Protein AF-A0A3D2U5P8-F1 (afdb_monomer_lite)

Sequence (374 aa):
MNTVATRETVRGEVSGRATLHQDGGRAMFFQDPGASGTARRWWMRLVRGDVDRTYRITQTIGSRFFQYYVGRLVAGPEPAEHQYYTTDHVLPFGYWLEQQQWVPVVHVHREVPELDREDPFAGAGELKRFAPYAQGCNGCHTTFSLGDMFTREPLRLARHAPWPMHWNLADYIEENRNEFLSQIPAFSQETALGNVSEEHLQDLGRILTSMDAREHGVTLGISCEACHLGSRRHAENPTRLPGFSPRSPHLRAETGGREISSGRNHTNLNWACGRCHAGARSEFAAGMGTWNSIEYTDATRGACYSQLKCVDCHDPHKTIGPRWTRTRAQDESVCLKCHREFGSPDVRKLHTHHQAGSPGDGCLECHMPRINEG

Foldseek 3Di:
DKDWDDPVADQADAPQPAWDADPQKIKTKHKDQPPVSPGIWIWIWIDDDPWTWIWTFTIWDDDLFKIWTWTATPDTPEDCPDCRHVAIWTDQWIAGNVVSHIDGDDPLDADDPPVPDDDSRDHHPSDDDTGGCLQPPCLQQFAFAVLLCCLQPVVLLPVLPPFDKAFQNPVSCVVPPVVLLCVQVCSVDPDDPVPQDPVNVVSSNVSSSRDDCVPRTPGRGDDCNLQFPPVVVCVVPVVDGTFQDDDDPRMDTDPVPDDDGRDPALSRQLSSLSSFLCDDAPADPVRHHQAGSHCSVVVVVDPVSVHDGPVLQDDPVDDPHPDDPDDLVRNQVSVCVPVVQCVDQVSLCVVQVDDRPDLSSGPCVPPPNCRHYD

Radius of gyration: 23.94 Å; chains: 1; bounding box: 61×54×71 Å

Structure (mmCIF, N/CA/C/O backbone):
data_AF-A0A3D2U5P8-F1
#
_entry.id   AF-A0A3D2U5P8-F1
#
loop_
_atom_site.group_PDB
_atom_site.id
_atom_site.type_symbol
_atom_site.label_atom_id
_atom_site.label_alt_id
_atom_site.label_comp_id
_atom_site.label_asym_id
_atom_site.label_entity_id
_atom_site.label_seq_id
_atom_site.pdbx_PDB_ins_code
_atom_site.Cartn_x
_atom_site.Cartn_y
_atom_site.Cartn_z
_atom_site.occupancy
_atom_site.B_iso_or_equiv
_atom_site.auth_seq_id
_atom_site.auth_comp_id
_atom_site.auth_asym_id
_atom_site.auth_atom_id
_atom_site.pdbx_PDB_model_num
ATOM 1 N N . MET A 1 1 ? 8.580 2.667 4.821 1.00 71.38 1 MET A N 1
ATOM 2 C CA . MET A 1 1 ? 8.586 1.320 4.207 1.00 71.38 1 MET A CA 1
ATOM 3 C C . MET A 1 1 ? 8.368 1.407 2.714 1.00 71.38 1 MET A C 1
ATOM 5 O O . MET A 1 1 ? 9.125 0.761 2.015 1.00 71.38 1 MET A O 1
ATOM 9 N N . ASN A 1 2 ? 7.425 2.230 2.238 1.00 87.69 2 ASN A N 1
ATOM 10 C CA . ASN A 1 2 ? 7.373 2.623 0.835 1.00 87.69 2 ASN A CA 1
ATOM 11 C C . ASN A 1 2 ? 7.996 4.003 0.604 1.00 87.69 2 ASN A C 1
ATOM 13 O O . ASN A 1 2 ? 7.527 4.969 1.198 1.00 87.69 2 ASN A O 1
ATOM 17 N N . THR A 1 3 ? 9.062 4.085 -0.186 1.00 91.88 3 THR A N 1
ATOM 18 C CA . THR A 1 3 ? 9.755 5.344 -0.510 1.00 91.88 3 THR A CA 1
ATOM 19 C C . THR A 1 3 ? 10.809 5.116 -1.597 1.00 91.88 3 THR A C 1
ATOM 21 O O . THR A 1 3 ? 11.140 3.968 -1.908 1.00 91.88 3 THR A O 1
ATOM 24 N N . VAL A 1 4 ? 11.361 6.196 -2.152 1.00 94.12 4 VAL A N 1
ATOM 25 C CA . VAL A 1 4 ? 12.514 6.150 -3.062 1.00 94.12 4 VAL A CA 1
ATOM 26 C C . VAL A 1 4 ? 13.698 5.468 -2.374 1.00 94.12 4 VAL A C 1
ATOM 28 O O . VAL A 1 4 ? 13.939 5.655 -1.177 1.00 94.12 4 VAL A O 1
ATOM 31 N N . ALA A 1 5 ? 14.435 4.657 -3.130 1.00 93.50 5 ALA A N 1
ATOM 32 C CA . ALA A 1 5 ? 15.661 4.036 -2.658 1.00 93.50 5 ALA A CA 1
ATOM 33 C C . ALA A 1 5 ? 16.734 5.109 -2.400 1.00 93.50 5 ALA A C 1
ATOM 35 O O . ALA A 1 5 ? 17.099 5.877 -3.287 1.00 93.50 5 ALA A O 1
ATOM 36 N N . THR A 1 6 ? 17.218 5.161 -1.164 1.00 91.88 6 THR A N 1
ATOM 37 C CA . THR A 1 6 ? 18.330 5.989 -0.694 1.00 91.88 6 THR A CA 1
ATOM 38 C C . THR A 1 6 ? 19.182 5.169 0.271 1.00 91.88 6 THR A C 1
ATOM 40 O O . THR A 1 6 ? 18.816 4.056 0.665 1.00 91.88 6 THR A O 1
ATOM 43 N N . ARG A 1 7 ? 20.321 5.720 0.702 1.00 89.75 7 ARG A N 1
ATOM 44 C CA . ARG A 1 7 ? 21.165 5.083 1.723 1.00 89.75 7 ARG A CA 1
ATOM 45 C C . ARG A 1 7 ? 20.408 4.896 3.044 1.00 89.75 7 ARG A C 1
ATOM 47 O O . ARG A 1 7 ? 20.653 3.940 3.769 1.00 89.75 7 ARG A O 1
ATOM 54 N N . GLU A 1 8 ? 19.488 5.801 3.347 1.00 90.50 8 GLU A N 1
ATOM 55 C CA . GLU A 1 8 ? 18.696 5.828 4.573 1.00 90.50 8 GLU A CA 1
ATOM 56 C C . GLU A 1 8 ? 17.441 4.965 4.480 1.00 90.50 8 GLU A C 1
ATOM 58 O O . GLU A 1 8 ? 16.841 4.689 5.518 1.00 90.50 8 GLU A O 1
ATOM 63 N N . THR A 1 9 ? 17.011 4.557 3.285 1.00 92.94 9 THR A N 1
ATOM 64 C CA . THR A 1 9 ? 15.755 3.815 3.101 1.00 92.94 9 THR A CA 1
ATOM 65 C C . THR A 1 9 ? 15.983 2.359 2.720 1.00 92.94 9 THR A C 1
ATOM 67 O O . THR A 1 9 ? 15.201 1.511 3.149 1.00 92.94 9 THR A O 1
ATOM 70 N N . VAL A 1 10 ? 17.069 2.034 2.012 1.00 94.38 10 VAL A N 1
ATOM 71 C CA . VAL A 1 10 ? 17.483 0.650 1.747 1.00 94.38 10 VAL A CA 1
ATOM 72 C C . VAL A 1 10 ? 18.103 0.061 3.016 1.00 94.38 10 VAL A C 1
ATOM 74 O O . VAL A 1 10 ? 19.138 0.515 3.495 1.00 94.38 10 VAL A O 1
ATOM 77 N N . ARG A 1 11 ? 17.430 -0.938 3.589 1.00 93.94 11 ARG A N 1
ATOM 78 C CA . ARG A 1 11 ? 17.809 -1.632 4.830 1.00 93.94 11 ARG A CA 1
ATOM 79 C C . ARG A 1 11 ? 18.542 -2.950 4.589 1.00 93.94 11 ARG A C 1
ATOM 81 O O . ARG A 1 11 ? 19.182 -3.437 5.514 1.00 93.94 11 ARG A O 1
ATOM 88 N N . GLY A 1 12 ? 18.425 -3.518 3.391 1.00 92.00 12 GLY A N 1
ATOM 89 C CA . GLY A 1 12 ? 19.106 -4.752 3.018 1.00 92.00 12 GLY A CA 1
ATOM 90 C C . GLY A 1 12 ? 20.616 -4.575 2.906 1.00 92.00 12 GLY A C 1
ATOM 91 O O . GLY A 1 12 ? 21.111 -3.487 2.604 1.00 92.00 12 GLY A O 1
ATOM 92 N N . GLU A 1 13 ? 21.350 -5.659 3.145 1.00 91.94 13 GLU A N 1
ATOM 93 C CA . GLU A 1 13 ? 22.804 -5.709 2.974 1.00 91.94 13 GLU A CA 1
ATOM 94 C C . GLU A 1 13 ? 23.148 -5.621 1.476 1.00 91.94 13 GLU A C 1
ATOM 96 O O . GLU A 1 13 ? 22.834 -6.532 0.714 1.00 91.94 13 GLU A O 1
ATOM 101 N N . VAL A 1 14 ? 23.773 -4.517 1.055 1.00 91.00 14 VAL A N 1
ATOM 102 C CA . VAL A 1 14 ? 24.081 -4.202 -0.355 1.00 91.00 14 VAL A CA 1
ATOM 103 C C . VAL A 1 14 ? 25.577 -3.958 -0.592 1.00 91.00 14 VAL A C 1
ATOM 105 O O . VAL A 1 14 ? 25.965 -3.140 -1.428 1.00 91.00 14 VAL A O 1
ATOM 108 N N . SER A 1 15 ? 26.456 -4.614 0.167 1.00 85.44 15 SER A N 1
ATOM 109 C CA . SER A 1 15 ? 27.912 -4.518 -0.024 1.00 85.44 15 SER A CA 1
ATOM 110 C C . SER A 1 15 ? 28.427 -5.306 -1.231 1.00 85.44 15 SER A C 1
ATOM 112 O O . SER A 1 15 ? 29.603 -5.188 -1.571 1.00 85.44 15 SER A O 1
ATOM 114 N N . GLY A 1 16 ? 27.584 -6.135 -1.856 1.00 81.81 16 GLY A N 1
ATOM 115 C CA . GLY A 1 16 ? 27.989 -7.124 -2.856 1.00 81.81 16 GLY A CA 1
ATOM 116 C C . GLY A 1 16 ? 28.570 -8.409 -2.260 1.00 81.81 16 GLY A C 1
ATOM 117 O O . GLY A 1 16 ? 28.866 -9.333 -3.013 1.00 81.81 16 GLY A O 1
ATOM 118 N N . ARG A 1 17 ? 28.729 -8.490 -0.929 1.00 81.12 17 ARG A N 1
ATOM 119 C CA . ARG A 1 17 ? 29.167 -9.711 -0.232 1.00 81.12 17 ARG A CA 1
ATOM 120 C C . ARG A 1 17 ? 27.995 -10.613 0.132 1.00 81.12 17 ARG A C 1
ATOM 122 O O . ARG A 1 17 ? 28.148 -11.831 0.083 1.00 81.12 17 ARG A O 1
ATOM 129 N N . ALA A 1 18 ? 26.843 -10.038 0.487 1.00 81.25 18 ALA A N 1
ATOM 130 C CA . ALA A 1 18 ? 25.640 -10.821 0.707 1.00 81.25 18 ALA A CA 1
ATOM 131 C C . ALA A 1 18 ? 25.187 -11.479 -0.601 1.00 81.25 18 ALA A C 1
ATOM 133 O O . ALA A 1 18 ? 24.999 -10.822 -1.631 1.00 81.25 18 ALA A O 1
ATOM 134 N N . THR A 1 19 ? 25.010 -12.794 -0.535 1.00 86.88 19 THR A N 1
ATOM 135 C CA . THR A 1 19 ? 24.482 -13.606 -1.627 1.00 86.88 19 THR A CA 1
ATOM 136 C C . THR A 1 19 ? 23.389 -14.514 -1.095 1.00 86.88 19 THR A C 1
ATOM 138 O O . THR A 1 19 ? 23.452 -14.974 0.044 1.00 86.88 19 THR A O 1
ATOM 141 N N . LEU A 1 20 ? 22.377 -14.747 -1.922 1.00 91.50 20 LEU A N 1
ATOM 142 C CA . LEU A 1 20 ? 21.350 -15.751 -1.687 1.00 91.50 20 LEU A CA 1
ATOM 143 C C . LEU A 1 20 ? 21.513 -16.841 -2.741 1.00 91.50 20 LEU A C 1
ATOM 145 O O . LEU A 1 20 ? 21.641 -16.547 -3.930 1.00 91.50 20 LEU A O 1
ATOM 149 N N . HIS A 1 21 ? 21.523 -18.091 -2.290 1.00 91.38 21 HIS A N 1
ATOM 150 C CA . HIS A 1 21 ? 21.560 -19.267 -3.147 1.00 91.38 21 HIS A CA 1
ATOM 151 C C . HIS A 1 21 ? 20.207 -19.962 -3.081 1.00 91.38 21 HIS A C 1
ATOM 153 O O . HIS A 1 21 ? 19.761 -20.331 -1.997 1.00 91.38 21 HIS A O 1
ATOM 159 N N . GLN A 1 22 ? 19.564 -20.129 -4.230 1.00 86.69 22 GLN A N 1
ATOM 160 C CA . GLN A 1 22 ? 18.254 -20.761 -4.334 1.00 86.69 22 GLN A CA 1
ATOM 161 C C . GLN A 1 22 ? 18.105 -21.406 -5.707 1.00 86.69 22 GLN A C 1
ATOM 163 O O . GLN A 1 22 ? 18.508 -20.809 -6.700 1.00 86.69 22 GLN A O 1
ATOM 168 N N . ASP A 1 23 ? 17.529 -22.610 -5.757 1.00 85.44 23 ASP A N 1
ATOM 169 C CA . ASP A 1 23 ? 17.205 -23.327 -7.000 1.00 85.44 23 ASP A CA 1
ATOM 170 C C . ASP A 1 23 ? 18.400 -23.420 -7.969 1.00 85.44 23 ASP A C 1
ATOM 172 O O . ASP A 1 23 ? 18.279 -23.285 -9.186 1.00 85.44 23 ASP A O 1
ATOM 176 N N . GLY A 1 24 ? 19.607 -23.582 -7.411 1.00 91.00 24 GLY A N 1
ATOM 177 C CA . GLY A 1 24 ? 20.872 -23.602 -8.157 1.00 91.00 24 GLY A CA 1
ATOM 178 C C . GLY A 1 24 ? 21.340 -22.242 -8.699 1.00 91.00 24 GLY A C 1
ATOM 179 O O . GLY A 1 24 ? 22.425 -22.160 -9.270 1.00 91.00 24 GLY A O 1
ATOM 180 N N . GLY A 1 25 ? 20.560 -21.176 -8.521 1.00 94.81 25 GLY A N 1
ATOM 181 C CA . GLY A 1 25 ? 20.901 -19.804 -8.878 1.00 94.81 25 GLY A CA 1
ATOM 182 C C . GLY A 1 25 ? 21.547 -19.022 -7.736 1.00 94.81 25 GLY A C 1
ATOM 183 O O . GLY A 1 25 ? 21.467 -19.387 -6.559 1.00 94.81 25 GLY A O 1
ATOM 184 N N . ARG A 1 26 ? 22.204 -17.917 -8.096 1.00 96.31 26 ARG A N 1
ATOM 185 C CA . ARG A 1 26 ? 22.817 -16.965 -7.164 1.00 96.31 26 ARG A CA 1
ATOM 186 C C . ARG A 1 26 ? 22.225 -15.576 -7.360 1.00 96.31 26 ARG A C 1
ATOM 188 O O . ARG A 1 26 ? 22.337 -15.005 -8.443 1.00 96.31 26 ARG A O 1
ATOM 195 N N . ALA A 1 27 ? 21.669 -15.007 -6.296 1.00 97.00 27 ALA A N 1
ATOM 196 C CA . ALA A 1 27 ? 21.276 -13.606 -6.227 1.00 97.00 27 ALA A CA 1
ATOM 197 C C . ALA A 1 27 ? 22.323 -12.787 -5.455 1.00 97.00 27 ALA A C 1
ATOM 199 O O . ALA A 1 27 ? 22.840 -13.217 -4.423 1.00 97.00 27 ALA A O 1
ATOM 200 N N . MET A 1 28 ? 22.645 -11.606 -5.972 1.00 96.75 28 MET A N 1
ATOM 201 C CA . MET A 1 28 ? 23.615 -10.657 -5.431 1.00 96.75 28 MET A CA 1
ATOM 202 C C . MET A 1 28 ? 22.983 -9.279 -5.289 1.00 96.75 28 MET A C 1
ATOM 204 O O . MET A 1 28 ? 22.234 -8.845 -6.166 1.00 96.75 28 MET A O 1
ATOM 208 N N . PHE A 1 29 ? 23.374 -8.553 -4.246 1.00 96.62 29 PHE A N 1
ATOM 209 C CA . PHE A 1 29 ? 22.812 -7.245 -3.923 1.00 96.62 29 PHE A CA 1
ATOM 210 C C . PHE A 1 29 ? 23.938 -6.251 -3.684 1.00 96.62 29 PHE A C 1
ATOM 212 O O . PHE A 1 29 ? 24.818 -6.482 -2.854 1.00 96.62 29 PHE A O 1
ATOM 219 N N . PHE A 1 30 ? 23.956 -5.159 -4.443 1.00 95.19 30 PHE A N 1
ATOM 220 C CA . PHE A 1 30 ? 25.078 -4.223 -4.421 1.00 95.19 30 PHE A CA 1
ATOM 221 C C . PHE A 1 30 ? 24.655 -2.789 -4.734 1.00 95.19 30 PHE A C 1
ATOM 223 O O . PHE A 1 30 ? 23.536 -2.525 -5.172 1.00 95.19 30 PHE A O 1
ATOM 230 N N . GLN A 1 31 ? 25.566 -1.849 -4.497 1.00 94.00 31 GLN A N 1
ATOM 231 C CA . GLN A 1 31 ? 25.392 -0.440 -4.829 1.00 94.00 31 GLN A CA 1
ATOM 232 C C . GLN A 1 31 ? 26.641 0.119 -5.513 1.00 94.00 31 GLN A C 1
ATOM 234 O O . GLN A 1 31 ? 27.751 -0.340 -5.247 1.00 94.00 31 GLN A O 1
ATOM 239 N N . ASP A 1 32 ? 26.467 1.153 -6.330 1.00 90.69 32 ASP A N 1
ATOM 240 C CA . ASP A 1 32 ? 27.570 1.920 -6.914 1.00 90.69 32 ASP A CA 1
ATOM 241 C C . ASP A 1 32 ? 27.312 3.434 -6.839 1.00 90.69 32 ASP A C 1
ATOM 243 O O . ASP A 1 32 ? 26.166 3.864 -6.642 1.00 90.69 32 ASP A O 1
ATOM 247 N N . PRO A 1 33 ? 28.363 4.269 -6.934 1.00 82.81 33 PRO A N 1
ATOM 248 C CA . PRO A 1 33 ? 28.184 5.684 -7.221 1.00 82.81 33 PRO A CA 1
ATOM 249 C C . PRO A 1 33 ? 27.609 5.853 -8.636 1.00 82.81 33 PRO A C 1
ATOM 251 O O . PRO A 1 33 ? 28.158 5.351 -9.615 1.00 82.81 33 PRO A O 1
ATOM 254 N N . GLY A 1 34 ? 26.500 6.581 -8.746 1.00 73.94 34 GLY A N 1
ATOM 255 C CA . GLY A 1 34 ? 25.916 6.974 -10.023 1.00 73.94 34 GLY A CA 1
ATOM 256 C C . GLY A 1 34 ? 26.821 7.933 -10.800 1.00 73.94 34 GLY A C 1
ATOM 257 O O . GLY A 1 34 ? 27.805 8.447 -10.273 1.00 73.94 34 GLY A O 1
ATOM 258 N N . ALA A 1 35 ? 26.462 8.213 -12.057 1.00 65.88 35 ALA A N 1
ATOM 259 C CA . ALA A 1 35 ? 27.287 8.993 -12.988 1.00 65.88 35 ALA A CA 1
ATOM 260 C C . ALA A 1 35 ? 27.685 10.396 -12.477 1.00 65.88 35 ALA A C 1
ATOM 262 O O . ALA A 1 35 ? 28.729 10.908 -12.865 1.00 65.88 35 ALA A O 1
ATOM 263 N N . SER A 1 36 ? 26.889 11.005 -11.588 1.00 64.06 36 SER A N 1
ATOM 264 C CA . SER A 1 36 ? 27.183 12.305 -10.964 1.00 64.06 36 SER A CA 1
ATOM 265 C C . SER A 1 36 ? 28.034 12.219 -9.686 1.00 64.06 36 SER A C 1
ATOM 267 O O . SER A 1 36 ? 28.290 13.243 -9.059 1.00 64.06 36 SER A O 1
ATOM 269 N N . GLY A 1 37 ? 28.410 11.018 -9.230 1.00 60.44 37 GLY A N 1
ATOM 270 C CA . GLY A 1 37 ? 29.188 10.768 -8.007 1.00 60.44 37 GLY A CA 1
ATOM 271 C C . GLY A 1 37 ? 28.442 10.988 -6.680 1.00 60.44 37 GLY A C 1
ATOM 272 O O . GLY A 1 37 ? 28.849 10.447 -5.654 1.00 60.44 37 GLY A O 1
ATOM 273 N N . THR A 1 38 ? 27.335 11.736 -6.682 1.00 58.97 38 THR A N 1
ATOM 274 C CA . THR A 1 38 ? 26.566 12.114 -5.481 1.00 58.97 38 THR A CA 1
ATOM 275 C C . THR A 1 38 ? 25.376 11.199 -5.197 1.00 58.97 38 THR A C 1
ATOM 277 O O . THR A 1 38 ? 25.086 10.902 -4.038 1.00 58.97 38 THR A O 1
ATOM 280 N N . ALA A 1 39 ? 24.696 10.714 -6.237 1.00 73.25 39 ALA A N 1
ATOM 281 C CA . ALA A 1 39 ? 23.583 9.781 -6.105 1.00 73.25 39 ALA A CA 1
ATOM 282 C C . ALA A 1 39 ? 24.096 8.342 -6.180 1.00 73.25 39 ALA A C 1
ATOM 284 O O . ALA A 1 39 ? 24.818 7.995 -7.110 1.00 73.25 39 ALA A O 1
ATOM 285 N N . ARG A 1 40 ? 23.719 7.488 -5.225 1.00 85.81 40 ARG A N 1
ATOM 286 C CA . ARG A 1 40 ? 23.998 6.047 -5.308 1.00 85.81 40 ARG A CA 1
ATOM 287 C C . ARG A 1 40 ? 22.942 5.344 -6.156 1.00 85.81 40 ARG A C 1
ATOM 289 O O . ARG A 1 40 ? 21.821 5.828 -6.287 1.00 85.81 40 ARG A O 1
ATOM 296 N N . ARG A 1 41 ? 23.309 4.207 -6.740 1.00 92.88 41 ARG A N 1
ATOM 297 C CA . ARG A 1 41 ? 22.385 3.270 -7.389 1.00 92.88 41 ARG A CA 1
ATOM 298 C C . ARG A 1 41 ? 22.430 1.944 -6.650 1.00 92.88 41 ARG A C 1
ATOM 300 O O . ARG A 1 41 ? 23.479 1.578 -6.129 1.00 92.88 41 ARG A O 1
ATOM 307 N N . TRP A 1 42 ? 21.300 1.249 -6.615 1.00 95.69 42 TRP A N 1
ATOM 308 C CA . TRP A 1 42 ? 21.131 -0.030 -5.929 1.00 95.69 42 TRP A CA 1
ATOM 309 C C . TRP A 1 42 ? 20.695 -1.082 -6.931 1.00 95.69 42 TRP A C 1
ATOM 311 O O . TRP A 1 42 ? 19.897 -0.799 -7.829 1.00 95.69 42 TRP A O 1
ATOM 321 N N . TRP A 1 43 ? 21.216 -2.288 -6.761 1.00 97.19 43 TRP A N 1
ATOM 322 C CA . TRP A 1 43 ? 21.138 -3.333 -7.763 1.00 97.19 43 TRP A CA 1
ATOM 323 C C . TRP A 1 43 ? 20.841 -4.687 -7.143 1.00 97.19 43 TRP A C 1
ATOM 325 O O . TRP A 1 43 ? 21.311 -5.006 -6.049 1.00 97.19 43 TRP A O 1
ATOM 335 N N . MET A 1 44 ? 20.107 -5.492 -7.901 1.00 97.81 44 MET A N 1
ATOM 336 C CA . MET A 1 44 ? 19.867 -6.904 -7.641 1.00 97.81 44 MET A CA 1
ATOM 337 C C . MET A 1 44 ? 20.252 -7.677 -8.902 1.00 97.81 44 MET A C 1
ATOM 339 O O . MET A 1 44 ? 19.689 -7.418 -9.963 1.00 97.81 44 MET A O 1
ATOM 343 N N . ARG A 1 45 ? 21.218 -8.594 -8.806 1.00 97.50 45 ARG A N 1
ATOM 344 C CA . ARG A 1 45 ? 21.671 -9.417 -9.936 1.00 97.50 45 ARG A CA 1
ATOM 345 C C . ARG A 1 45 ? 21.420 -10.892 -9.674 1.00 97.50 45 ARG A C 1
ATOM 347 O O . ARG A 1 45 ? 21.792 -11.384 -8.614 1.00 97.50 45 ARG A O 1
ATOM 354 N N . LEU A 1 46 ? 20.807 -11.577 -10.629 1.00 97.06 46 LEU A N 1
ATOM 355 C CA . LEU A 1 46 ? 20.432 -12.986 -10.571 1.00 97.06 46 LEU A CA 1
ATOM 356 C C . LEU A 1 46 ? 21.192 -13.739 -11.657 1.00 97.06 46 LEU A C 1
ATOM 358 O O . LEU A 1 46 ? 21.095 -13.367 -12.823 1.00 97.06 46 LEU A O 1
ATOM 362 N N . VAL A 1 47 ? 21.917 -14.791 -11.276 1.00 96.94 47 VAL A N 1
ATOM 363 C CA . VAL A 1 47 ? 22.722 -15.597 -12.201 1.00 96.94 47 VAL A CA 1
ATOM 364 C C . VAL A 1 47 ? 22.434 -17.084 -12.016 1.00 96.94 47 VAL A C 1
ATOM 366 O O . VAL A 1 47 ? 22.544 -17.591 -10.897 1.00 96.94 47 VAL A O 1
ATOM 369 N N . ARG A 1 48 ? 22.117 -17.791 -13.107 1.00 96.56 48 ARG A N 1
ATOM 370 C CA . ARG A 1 48 ? 22.053 -19.261 -13.165 1.00 96.56 48 ARG A CA 1
ATOM 371 C C . ARG A 1 48 ? 22.234 -19.757 -14.602 1.00 96.56 48 ARG A C 1
ATOM 373 O O . ARG A 1 48 ? 21.366 -19.530 -15.438 1.00 96.56 48 ARG A O 1
ATOM 380 N N . GLY A 1 49 ? 23.325 -20.473 -14.877 1.00 93.69 49 GLY A N 1
ATOM 381 C CA . GLY A 1 49 ? 23.641 -20.901 -16.246 1.00 93.69 49 GLY A CA 1
ATOM 382 C C . GLY A 1 49 ? 23.729 -19.693 -17.184 1.00 93.69 49 GLY A C 1
ATOM 383 O O . GLY A 1 49 ? 24.464 -18.754 -16.884 1.00 93.69 49 GLY A O 1
ATOM 384 N N . ASP A 1 50 ? 22.935 -19.701 -18.255 1.00 91.25 50 ASP A N 1
ATOM 385 C CA . ASP A 1 50 ? 22.866 -18.615 -19.247 1.00 91.25 50 ASP A CA 1
ATOM 386 C C . ASP A 1 50 ? 21.976 -17.433 -18.818 1.00 91.25 50 ASP A C 1
ATOM 388 O O . ASP A 1 50 ? 21.943 -16.395 -19.480 1.00 91.25 50 ASP A O 1
ATOM 392 N N . VAL A 1 51 ? 21.245 -17.558 -17.705 1.00 94.75 51 VAL A N 1
ATOM 393 C CA . VAL A 1 51 ? 20.440 -16.462 -17.158 1.00 94.75 51 VAL A CA 1
ATOM 394 C C . VAL A 1 51 ? 21.339 -15.528 -16.355 1.00 94.75 51 VAL A C 1
ATOM 396 O O . VAL A 1 51 ? 21.897 -15.930 -15.335 1.00 94.75 51 VAL A O 1
ATOM 399 N N . ASP A 1 52 ? 21.416 -14.265 -16.779 1.00 97.31 52 ASP A N 1
ATOM 400 C CA . ASP A 1 52 ? 22.070 -13.168 -16.058 1.00 97.31 52 ASP A CA 1
ATOM 401 C C . ASP A 1 52 ? 21.203 -11.908 -16.127 1.00 97.31 52 ASP A C 1
ATOM 403 O O . ASP A 1 52 ? 21.170 -11.212 -17.140 1.00 97.31 52 ASP A O 1
ATOM 407 N N . ARG A 1 53 ? 20.465 -11.629 -15.051 1.00 97.06 53 ARG A N 1
ATOM 408 C CA . ARG A 1 53 ? 19.555 -10.483 -14.949 1.00 97.06 53 ARG A CA 1
ATOM 409 C C . ARG A 1 53 ? 20.075 -9.489 -13.939 1.00 97.06 53 ARG A C 1
ATOM 411 O O . ARG A 1 53 ? 20.319 -9.855 -12.795 1.00 97.06 53 ARG A O 1
ATOM 418 N N . THR A 1 54 ? 20.161 -8.221 -14.316 1.00 97.94 54 THR A N 1
ATOM 419 C CA . THR A 1 54 ? 20.477 -7.121 -13.402 1.00 97.94 54 THR A CA 1
ATOM 420 C C . THR A 1 54 ? 19.318 -6.140 -13.354 1.00 97.94 54 THR A C 1
ATOM 422 O O . THR A 1 54 ? 18.960 -5.535 -14.363 1.00 97.94 54 THR A O 1
ATOM 425 N N . TYR A 1 55 ? 18.760 -5.951 -12.163 1.00 97.94 55 TYR A N 1
ATOM 426 C CA . TYR A 1 55 ? 17.682 -5.014 -11.881 1.00 97.94 55 TYR A CA 1
ATOM 427 C C . TYR A 1 55 ? 18.214 -3.781 -11.160 1.00 97.94 55 TYR A C 1
ATOM 429 O O . TYR A 1 55 ? 18.983 -3.897 -10.202 1.00 97.94 55 TYR A O 1
ATOM 437 N N . ARG A 1 56 ? 17.750 -2.600 -11.571 1.00 97.50 56 ARG A N 1
ATOM 438 C CA . ARG A 1 56 ? 17.908 -1.354 -10.821 1.00 97.50 56 ARG A CA 1
ATOM 439 C C . ARG A 1 56 ? 16.790 -1.236 -9.799 1.00 97.50 56 ARG A C 1
ATOM 441 O O . ARG A 1 56 ? 15.626 -1.170 -10.178 1.00 97.50 56 ARG A O 1
ATOM 448 N N . ILE A 1 57 ? 17.151 -1.109 -8.530 1.00 96.94 57 ILE A N 1
ATOM 449 C CA . ILE A 1 57 ? 16.219 -0.805 -7.444 1.00 96.94 57 ILE A CA 1
ATOM 450 C C . ILE A 1 57 ? 15.995 0.710 -7.405 1.00 96.94 57 ILE A C 1
ATOM 452 O O . ILE A 1 57 ? 16.945 1.493 -7.307 1.00 96.94 57 ILE A O 1
ATOM 456 N N . THR A 1 58 ? 14.734 1.124 -7.479 1.00 94.81 58 THR A N 1
ATOM 457 C CA . THR A 1 58 ? 14.320 2.535 -7.500 1.00 94.81 58 THR A CA 1
ATOM 458 C C . THR A 1 58 ? 13.507 2.909 -6.267 1.00 94.81 58 THR A C 1
ATOM 460 O O . THR A 1 58 ? 13.560 4.054 -5.815 1.00 94.81 58 THR A O 1
ATOM 463 N N . GLN A 1 59 ? 12.800 1.946 -5.677 1.00 95.19 59 GLN A N 1
ATOM 464 C CA . GLN A 1 59 ? 11.963 2.138 -4.499 1.00 95.19 59 GLN A CA 1
ATOM 465 C C . GLN A 1 59 ? 12.072 0.948 -3.542 1.00 95.19 59 GLN A C 1
ATOM 467 O O . GLN A 1 59 ? 12.452 -0.165 -3.908 1.00 95.19 59 GLN A O 1
ATOM 472 N N . THR A 1 60 ? 11.711 1.201 -2.293 1.00 95.06 60 THR A N 1
ATOM 473 C CA . THR A 1 60 ? 11.467 0.178 -1.272 1.00 95.06 60 THR A CA 1
ATOM 474 C C . THR A 1 60 ? 9.969 0.091 -1.034 1.00 95.06 60 THR A C 1
ATOM 476 O O . THR A 1 60 ? 9.294 1.102 -1.190 1.00 95.06 60 THR A O 1
ATOM 479 N N . ILE A 1 61 ? 9.458 -1.085 -0.673 1.00 92.94 61 ILE A N 1
ATOM 480 C CA . ILE A 1 61 ? 8.103 -1.327 -0.148 1.00 92.94 61 ILE A CA 1
ATOM 481 C C . ILE A 1 61 ? 8.204 -2.369 0.975 1.00 92.94 61 ILE A C 1
ATOM 483 O O . ILE A 1 61 ? 9.266 -2.954 1.167 1.00 92.94 61 ILE A O 1
ATOM 487 N N . GLY A 1 62 ? 7.139 -2.634 1.734 1.00 87.69 62 GLY A N 1
ATOM 488 C CA . GLY A 1 62 ? 7.160 -3.766 2.668 1.00 87.69 62 GLY A CA 1
ATOM 489 C C . GLY A 1 62 ? 6.315 -3.605 3.923 1.00 87.69 62 GLY A C 1
ATOM 490 O O . GLY A 1 62 ? 5.476 -2.706 4.026 1.00 87.69 62 GLY A O 1
ATOM 491 N N . SER A 1 63 ? 6.570 -4.507 4.867 1.00 85.19 63 SER A N 1
ATOM 492 C CA . SER A 1 63 ? 5.887 -4.664 6.150 1.00 85.19 63 SER A CA 1
ATOM 493 C C . SER A 1 63 ? 6.861 -4.476 7.319 1.00 85.19 63 SER A C 1
ATOM 495 O O . SER A 1 63 ? 8.053 -4.229 7.125 1.00 85.19 63 SER A O 1
ATOM 497 N N . ARG A 1 64 ? 6.372 -4.621 8.558 1.00 82.94 64 ARG A N 1
ATOM 498 C CA . ARG A 1 64 ? 7.209 -4.480 9.760 1.00 82.94 64 ARG A CA 1
ATOM 499 C C . ARG A 1 64 ? 8.347 -5.522 9.861 1.00 82.94 64 ARG A C 1
ATOM 501 O O . ARG A 1 64 ? 9.276 -5.284 10.625 1.00 82.94 64 ARG A O 1
ATOM 508 N N . PHE A 1 65 ? 8.325 -6.609 9.074 1.00 87.19 65 PHE A N 1
ATOM 509 C CA . PHE A 1 65 ? 9.377 -7.653 9.060 1.00 87.19 65 PHE A CA 1
ATOM 510 C C . PHE A 1 65 ? 10.181 -7.698 7.783 1.00 87.19 65 PHE A C 1
ATOM 512 O O . PHE A 1 65 ? 11.367 -8.013 7.832 1.00 87.19 65 PHE A O 1
ATOM 519 N N . PHE A 1 66 ? 9.540 -7.416 6.653 1.00 91.81 66 PHE A N 1
ATOM 520 C CA . PHE A 1 66 ? 10.160 -7.565 5.350 1.00 91.81 66 PHE A CA 1
ATOM 521 C C . PHE A 1 66 ? 10.246 -6.219 4.653 1.00 91.81 66 PHE A C 1
ATOM 523 O O . PHE A 1 66 ? 9.253 -5.498 4.548 1.00 91.81 66 PHE A O 1
ATOM 530 N N . GLN A 1 67 ? 11.422 -5.912 4.119 1.00 94.38 67 GLN A N 1
ATOM 531 C CA . GLN A 1 67 ? 11.569 -4.886 3.100 1.00 94.38 67 GLN A CA 1
ATOM 532 C C . GLN A 1 67 ? 11.701 -5.557 1.736 1.00 94.38 67 GLN A C 1
ATOM 534 O O . GLN A 1 67 ? 12.610 -6.347 1.510 1.00 94.38 67 GLN A O 1
ATOM 539 N N . TYR A 1 68 ? 10.807 -5.216 0.822 1.00 95.69 68 TYR A N 1
ATOM 540 C CA . TYR A 1 68 ? 10.882 -5.592 -0.581 1.00 95.69 68 TYR A CA 1
ATOM 541 C C . TYR A 1 68 ? 11.327 -4.402 -1.422 1.00 95.69 68 TYR A C 1
ATOM 543 O O . TYR A 1 68 ? 11.333 -3.248 -0.979 1.00 95.69 68 TYR A O 1
ATOM 551 N N . TYR A 1 69 ? 11.711 -4.700 -2.654 1.00 96.44 69 TYR A N 1
ATOM 552 C CA . TYR A 1 69 ? 12.317 -3.739 -3.556 1.00 96.44 69 TYR A CA 1
ATOM 553 C C . TYR A 1 69 ? 11.515 -3.667 -4.840 1.00 96.44 69 TYR A C 1
ATOM 555 O O . TYR A 1 69 ? 10.992 -4.671 -5.315 1.00 96.44 69 TYR A O 1
ATOM 563 N N . VAL A 1 70 ? 11.412 -2.460 -5.377 1.00 96.88 70 VAL A N 1
ATOM 564 C CA . VAL A 1 70 ? 10.742 -2.180 -6.641 1.00 96.88 70 VAL A CA 1
ATOM 565 C C . VAL A 1 70 ? 11.773 -1.622 -7.603 1.00 96.88 70 VAL A C 1
ATOM 567 O O . VAL A 1 70 ? 12.635 -0.826 -7.211 1.00 96.88 70 VAL A O 1
ATOM 570 N N . GLY A 1 71 ? 11.700 -2.065 -8.851 1.00 96.44 71 GLY A N 1
ATOM 571 C CA . GLY A 1 71 ? 12.685 -1.705 -9.847 1.00 96.44 71 GLY A CA 1
ATOM 572 C C . GLY A 1 71 ? 12.373 -2.219 -11.239 1.00 96.44 71 GLY A C 1
ATOM 573 O O . GLY A 1 71 ? 11.294 -2.748 -11.502 1.00 96.44 71 GLY A O 1
ATOM 574 N N . ARG A 1 72 ? 13.363 -2.070 -12.118 1.00 96.75 72 ARG A N 1
ATOM 575 C CA . ARG A 1 72 ? 13.318 -2.513 -13.515 1.00 96.75 72 ARG A CA 1
ATOM 576 C C . ARG A 1 72 ? 14.579 -3.258 -13.889 1.00 96.75 72 ARG A C 1
ATOM 578 O O . ARG A 1 72 ? 15.657 -2.960 -13.374 1.00 96.75 72 ARG A O 1
ATOM 585 N N . LEU A 1 73 ? 14.434 -4.200 -14.805 1.00 97.19 73 LEU A N 1
ATOM 586 C CA . LEU A 1 73 ? 15.547 -4.856 -15.466 1.00 97.19 73 LEU A CA 1
ATOM 587 C C . LEU A 1 73 ? 16.318 -3.812 -16.282 1.00 97.19 73 LEU A C 1
ATOM 589 O O . LEU A 1 73 ? 15.724 -2.929 -16.898 1.00 97.19 73 LEU A O 1
ATOM 593 N N . VAL A 1 74 ? 17.645 -3.881 -16.247 1.00 97.31 74 VAL A N 1
ATOM 594 C CA . VAL A 1 74 ? 18.528 -3.024 -17.058 1.00 97.31 74 VAL A CA 1
ATOM 595 C C . VAL A 1 74 ? 19.409 -3.825 -18.007 1.00 97.31 74 VAL A C 1
ATOM 597 O O . VAL A 1 74 ? 19.876 -3.287 -19.003 1.00 97.31 74 VAL A O 1
ATOM 600 N N . ALA A 1 75 ? 19.626 -5.104 -17.708 1.00 97.25 75 ALA A N 1
ATOM 601 C CA . ALA A 1 75 ? 20.347 -6.057 -18.539 1.00 97.25 75 ALA A CA 1
ATOM 602 C C . ALA A 1 75 ? 19.829 -7.461 -18.214 1.00 97.25 75 ALA A C 1
ATOM 604 O O . ALA A 1 75 ? 19.610 -7.762 -17.040 1.00 97.25 75 ALA A O 1
ATOM 605 N N . GLY A 1 76 ? 19.610 -8.287 -19.231 1.00 95.94 76 GLY A N 1
ATOM 606 C CA . GLY A 1 76 ? 18.952 -9.584 -19.105 1.00 95.94 76 GLY A CA 1
ATOM 607 C C . GLY A 1 76 ? 18.784 -10.273 -20.461 1.00 95.94 76 GLY A C 1
ATOM 608 O O . GLY A 1 76 ? 19.053 -9.645 -21.486 1.00 95.94 76 GLY A O 1
ATOM 609 N N . PRO A 1 77 ? 18.379 -11.555 -20.471 1.00 94.69 77 PRO A N 1
ATOM 610 C CA . PRO A 1 77 ? 18.088 -12.309 -21.691 1.00 94.69 77 PRO A CA 1
ATOM 611 C C . PRO A 1 77 ? 16.738 -11.943 -22.334 1.00 94.69 77 PRO A C 1
ATOM 613 O O . PRO A 1 77 ? 16.444 -12.398 -23.437 1.00 94.69 77 PRO A O 1
ATOM 616 N N . GLU A 1 78 ? 15.891 -11.173 -21.647 1.00 94.12 78 GLU A N 1
ATOM 617 C CA . GLU A 1 78 ? 14.607 -10.716 -22.173 1.00 94.12 78 GLU A CA 1
ATOM 618 C C . GLU A 1 78 ? 14.766 -9.757 -23.374 1.00 94.12 78 GLU A C 1
ATOM 620 O O . GLU A 1 78 ? 15.714 -8.969 -23.414 1.00 94.12 78 GLU A O 1
ATOM 625 N N . PRO A 1 79 ? 13.808 -9.744 -24.323 1.00 93.69 79 PRO A N 1
ATOM 626 C CA . PRO A 1 79 ? 13.733 -8.713 -25.359 1.00 93.69 79 PRO A CA 1
ATOM 627 C C . PRO A 1 79 ? 13.642 -7.298 -24.769 1.00 93.69 79 PRO A C 1
ATOM 629 O O . PRO A 1 79 ? 13.085 -7.104 -23.687 1.00 93.69 79 PRO A O 1
ATOM 632 N N . ALA A 1 80 ? 14.145 -6.291 -25.488 1.00 91.62 80 ALA A N 1
ATOM 633 C CA . ALA A 1 80 ? 14.236 -4.911 -24.993 1.00 91.62 80 ALA A CA 1
ATOM 634 C C . ALA A 1 80 ? 12.864 -4.279 -24.677 1.00 91.62 80 ALA A C 1
ATOM 636 O O . ALA A 1 80 ? 12.751 -3.416 -23.808 1.00 91.62 80 ALA A O 1
ATOM 637 N N . GLU A 1 81 ? 11.822 -4.727 -25.370 1.00 92.25 81 GLU A N 1
ATOM 638 C CA . GLU A 1 81 ? 10.424 -4.336 -25.203 1.00 92.25 81 GLU A CA 1
ATOM 639 C C . GLU A 1 81 ? 9.709 -5.067 -24.056 1.00 92.25 81 GLU A C 1
ATOM 641 O O . GLU A 1 81 ? 8.552 -4.771 -23.757 1.00 92.25 81 GLU A O 1
ATOM 646 N N . HIS A 1 82 ? 10.368 -6.028 -23.401 1.00 93.69 82 HIS A N 1
ATOM 647 C CA . HIS A 1 82 ? 9.763 -6.792 -22.319 1.00 93.69 82 HIS A CA 1
ATOM 648 C C . HIS A 1 82 ? 9.400 -5.887 -21.131 1.00 93.69 82 HIS A C 1
ATOM 650 O O . HIS A 1 82 ? 10.182 -5.031 -20.710 1.00 93.69 82 HIS A O 1
ATOM 656 N N . GLN A 1 83 ? 8.240 -6.141 -20.515 1.00 93.12 83 GLN A N 1
ATOM 657 C CA . GLN A 1 83 ? 7.667 -5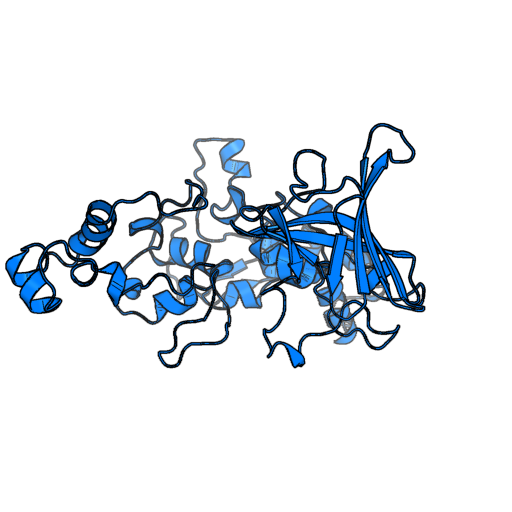.327 -19.429 1.00 93.12 83 GLN A CA 1
ATOM 658 C C . GLN A 1 83 ? 8.610 -5.086 -18.235 1.00 93.12 83 GLN A C 1
ATOM 660 O O . GLN A 1 83 ? 8.506 -4.082 -17.529 1.00 93.12 83 GLN A O 1
ATOM 665 N N . TYR A 1 84 ? 9.578 -5.979 -18.019 1.00 94.94 84 TYR A N 1
ATOM 666 C CA . TYR A 1 84 ? 10.586 -5.825 -16.971 1.00 94.94 84 TYR A CA 1
ATOM 667 C C . TYR A 1 84 ? 11.519 -4.628 -17.192 1.00 94.94 84 TYR A C 1
ATOM 669 O O . TYR A 1 84 ? 11.996 -4.060 -16.209 1.00 94.94 84 TYR A O 1
ATOM 677 N N . TYR A 1 85 ? 11.764 -4.227 -18.442 1.00 95.88 85 TYR A N 1
ATOM 678 C CA . TYR A 1 85 ? 12.561 -3.043 -18.780 1.00 95.88 85 TYR A CA 1
ATOM 679 C C . TYR A 1 85 ? 11.748 -1.747 -18.711 1.00 95.88 85 TYR A C 1
ATOM 681 O O . TYR A 1 85 ? 12.292 -0.674 -18.429 1.00 95.88 85 TYR A O 1
ATOM 689 N N . THR A 1 86 ? 10.440 -1.823 -18.954 1.00 93.31 86 THR A N 1
ATOM 690 C CA . THR A 1 86 ? 9.591 -0.638 -19.138 1.00 93.31 86 THR A CA 1
ATOM 691 C C . THR A 1 86 ? 8.856 -0.221 -17.871 1.00 93.31 86 THR A C 1
ATOM 693 O O . THR A 1 86 ? 8.547 0.957 -17.713 1.00 93.31 86 THR A O 1
ATOM 696 N N . THR A 1 87 ? 8.616 -1.141 -16.935 1.00 93.94 87 THR A N 1
ATOM 697 C CA . THR A 1 87 ? 7.664 -0.912 -15.841 1.00 93.94 87 THR A CA 1
ATOM 698 C C . THR A 1 87 ? 8.230 -1.332 -14.484 1.00 93.94 87 THR A C 1
ATOM 700 O O . THR A 1 87 ? 8.680 -2.463 -14.292 1.00 93.94 87 THR A O 1
ATOM 703 N N . ASP A 1 88 ? 8.200 -0.401 -13.522 1.00 95.44 88 ASP A N 1
ATOM 704 C CA . ASP A 1 88 ? 8.625 -0.655 -12.141 1.00 95.44 88 ASP A CA 1
ATOM 705 C C . ASP A 1 88 ? 7.723 -1.729 -11.503 1.00 95.44 88 ASP A C 1
ATOM 707 O O . ASP A 1 88 ? 6.500 -1.578 -11.409 1.00 95.44 88 ASP A O 1
ATOM 711 N N . HIS A 1 89 ? 8.339 -2.816 -11.046 1.00 95.75 89 HIS A N 1
ATOM 712 C CA . HIS A 1 89 ? 7.658 -3.968 -10.460 1.00 95.75 89 HIS A CA 1
ATOM 713 C C . HIS A 1 89 ? 8.382 -4.464 -9.213 1.00 95.75 89 HIS A C 1
ATOM 715 O O . HIS A 1 89 ? 9.548 -4.137 -8.978 1.00 95.75 89 HIS A O 1
ATOM 721 N N . VAL A 1 90 ? 7.674 -5.235 -8.387 1.00 95.75 90 VAL A N 1
ATOM 722 C CA . VAL A 1 90 ? 8.273 -5.866 -7.207 1.00 95.75 90 VAL A CA 1
ATOM 723 C C . VAL A 1 90 ? 9.286 -6.916 -7.653 1.00 95.75 90 VAL A C 1
ATOM 725 O O . VAL A 1 90 ? 8.959 -7.823 -8.415 1.00 95.75 90 VAL A O 1
ATOM 728 N N . LEU A 1 91 ? 10.514 -6.775 -7.166 1.00 96.06 91 LEU A N 1
ATOM 729 C CA . LEU A 1 91 ? 11.626 -7.663 -7.471 1.00 96.06 91 LEU A CA 1
ATOM 730 C C . LEU A 1 91 ? 11.518 -8.981 -6.681 1.00 96.06 91 LEU A C 1
ATOM 732 O O . LEU A 1 91 ? 10.919 -8.998 -5.606 1.00 96.06 91 LEU A O 1
ATOM 736 N N . PRO A 1 92 ? 12.115 -10.084 -7.168 1.00 94.44 92 PRO A N 1
ATOM 737 C CA . PRO A 1 92 ? 11.874 -11.430 -6.633 1.00 94.44 92 PRO A CA 1
ATOM 738 C C . PRO A 1 92 ? 12.438 -11.691 -5.230 1.00 94.44 92 PRO A C 1
ATOM 740 O O . PRO A 1 92 ? 12.022 -12.646 -4.575 1.00 94.44 92 PRO A O 1
ATOM 743 N N . PHE A 1 93 ? 13.355 -10.849 -4.746 1.00 95.44 93 PHE A N 1
ATOM 744 C CA . PHE A 1 93 ? 13.965 -11.006 -3.429 1.00 95.44 93 PHE A CA 1
ATOM 745 C C . PHE A 1 93 ? 13.743 -9.785 -2.537 1.00 95.44 93 PHE A C 1
ATOM 747 O O . PHE A 1 93 ? 13.809 -8.631 -2.965 1.00 95.44 93 PHE A O 1
ATOM 754 N N . GLY A 1 94 ? 13.495 -10.078 -1.269 1.00 95.56 94 GLY A N 1
ATOM 755 C CA . GLY A 1 94 ? 13.313 -9.154 -0.168 1.00 95.56 94 GLY A CA 1
ATOM 756 C C . GLY A 1 94 ? 14.358 -9.333 0.921 1.00 95.56 94 GLY A C 1
ATOM 757 O O . GLY A 1 94 ? 15.227 -10.195 0.843 1.00 95.56 94 GLY A O 1
ATOM 758 N N . TYR A 1 95 ? 14.237 -8.536 1.974 1.00 95.75 95 TYR A N 1
ATOM 759 C CA . TYR A 1 95 ? 15.111 -8.579 3.133 1.00 95.75 95 TYR A CA 1
ATOM 760 C C . TYR A 1 95 ? 14.299 -8.733 4.416 1.00 95.75 95 TYR A C 1
ATOM 762 O O . TYR A 1 95 ? 13.442 -7.898 4.722 1.00 95.75 95 TYR A O 1
ATOM 770 N N . TRP A 1 96 ? 14.579 -9.790 5.175 1.00 94.12 96 TRP A N 1
ATOM 771 C CA . TRP A 1 96 ? 14.015 -10.008 6.500 1.00 94.12 96 TRP A CA 1
ATOM 772 C C . TRP A 1 96 ? 14.798 -9.182 7.519 1.00 94.12 96 TRP A C 1
ATOM 774 O O . TRP A 1 96 ? 15.950 -9.471 7.831 1.00 94.12 96 TRP A O 1
ATOM 784 N N . LEU A 1 97 ? 14.157 -8.136 8.037 1.00 91.81 97 LEU A N 1
ATOM 785 C CA . LEU A 1 97 ? 14.779 -7.094 8.850 1.00 91.81 97 LEU A CA 1
ATOM 786 C C . LEU A 1 97 ? 15.369 -7.622 10.164 1.00 91.81 97 LEU A C 1
ATOM 788 O O . LEU A 1 97 ? 16.483 -7.242 10.512 1.00 91.81 97 LEU A O 1
ATOM 792 N N . GLU A 1 98 ? 14.646 -8.485 10.886 1.00 90.81 98 GLU A N 1
ATOM 793 C CA . GLU A 1 98 ? 15.112 -9.024 12.175 1.00 90.81 98 GLU A CA 1
ATOM 794 C C . GLU A 1 98 ? 16.218 -10.068 11.989 1.00 90.81 98 GLU A C 1
ATOM 796 O O . GLU A 1 98 ? 17.219 -10.031 12.697 1.00 90.81 98 GLU A O 1
ATOM 801 N N . GLN A 1 99 ? 16.064 -10.954 11.002 1.00 92.56 99 GLN A N 1
ATOM 802 C CA . GLN A 1 99 ? 17.031 -12.022 10.725 1.00 92.56 99 GLN A CA 1
ATOM 803 C C . GLN A 1 99 ? 18.225 -11.556 9.883 1.00 92.56 99 GLN A C 1
ATOM 805 O O . GLN A 1 99 ? 19.161 -12.317 9.670 1.00 92.56 99 GLN A O 1
ATOM 810 N N . GLN A 1 100 ? 18.190 -10.314 9.395 1.00 93.56 100 GLN A N 1
ATOM 811 C CA . GLN A 1 100 ? 19.242 -9.696 8.590 1.00 93.56 100 GLN A CA 1
ATOM 812 C C . GLN A 1 100 ? 19.664 -10.538 7.376 1.00 93.56 100 GLN A C 1
ATOM 814 O O . GLN A 1 100 ? 20.845 -10.657 7.055 1.00 93.56 100 GLN A O 1
ATOM 819 N N . GLN A 1 101 ? 18.681 -11.121 6.690 1.00 94.06 101 GLN A N 1
ATOM 820 C CA . GLN A 1 101 ? 18.916 -12.027 5.569 1.00 94.06 101 GLN A CA 1
ATOM 821 C C . GLN A 1 101 ? 18.045 -11.683 4.367 1.00 94.06 101 GLN A C 1
ATOM 823 O O . GLN A 1 101 ? 16.893 -11.261 4.502 1.00 94.06 101 GLN A O 1
ATOM 828 N N . TRP A 1 102 ? 18.604 -11.898 3.180 1.00 95.69 102 TRP A N 1
ATOM 829 C CA . TRP A 1 102 ? 17.842 -11.885 1.939 1.00 95.69 102 TRP A CA 1
ATOM 830 C C . TRP A 1 102 ? 16.951 -13.125 1.877 1.00 95.69 102 TRP A C 1
ATOM 832 O O . TRP A 1 102 ? 17.367 -14.207 2.283 1.00 95.69 102 TRP A O 1
ATOM 842 N N . VAL A 1 103 ? 15.724 -12.957 1.396 1.00 94.06 103 VAL A N 1
ATOM 843 C CA . VAL A 1 103 ? 14.709 -14.014 1.295 1.00 94.06 103 VAL A CA 1
ATOM 844 C C . VAL A 1 103 ? 13.887 -13.834 0.021 1.00 94.06 103 VAL A C 1
ATOM 846 O O . VAL A 1 103 ? 13.802 -12.714 -0.489 1.00 94.06 103 VAL A O 1
ATOM 849 N N . PRO A 1 104 ? 13.243 -14.885 -0.503 1.00 92.56 104 PRO A N 1
ATOM 850 C CA . PRO A 1 104 ? 12.231 -14.737 -1.546 1.00 92.56 104 PRO A CA 1
ATOM 851 C C . PRO A 1 104 ? 11.106 -13.814 -1.095 1.00 92.56 104 PRO A C 1
ATOM 853 O O . PRO A 1 104 ? 10.749 -13.785 0.086 1.00 92.56 104 PRO A O 1
ATOM 856 N N . VAL A 1 105 ? 10.523 -13.063 -2.028 1.00 90.88 105 VAL A N 1
ATOM 857 C CA . VAL A 1 105 ? 9.310 -12.308 -1.708 1.00 90.88 105 VAL A CA 1
ATOM 858 C C . VAL A 1 105 ? 8.159 -13.255 -1.383 1.00 90.88 105 VAL A C 1
ATOM 860 O O . VAL A 1 105 ? 7.871 -14.193 -2.124 1.00 90.88 105 VAL A O 1
ATOM 863 N N . VAL A 1 106 ? 7.462 -12.958 -0.290 1.00 86.25 106 VAL A N 1
ATOM 864 C CA . VAL A 1 106 ? 6.223 -13.633 0.105 1.00 86.25 106 VAL A CA 1
ATOM 865 C C . VAL A 1 106 ? 5.073 -12.631 0.145 1.00 86.25 106 VAL A C 1
ATOM 867 O O . VAL A 1 106 ? 5.263 -11.444 0.420 1.00 86.25 106 VAL A O 1
ATOM 870 N N . HIS A 1 107 ? 3.872 -13.110 -0.145 1.00 83.81 107 HIS A N 1
ATOM 871 C CA . HIS A 1 107 ? 2.592 -12.398 -0.070 1.00 83.81 107 HIS A CA 1
ATOM 872 C C . HIS A 1 107 ? 2.459 -11.200 -1.020 1.00 83.81 107 HIS A C 1
ATOM 874 O O . HIS A 1 107 ? 1.628 -10.318 -0.810 1.00 83.81 107 HIS A O 1
ATOM 880 N N . VAL A 1 108 ? 3.267 -11.171 -2.084 1.00 84.94 108 VAL A N 1
ATOM 881 C CA . VAL A 1 108 ? 3.181 -10.175 -3.169 1.00 84.94 108 VAL A CA 1
ATOM 882 C C . VAL A 1 108 ? 2.209 -10.624 -4.262 1.00 84.94 108 VAL A C 1
ATOM 884 O O . VAL A 1 108 ? 1.490 -9.810 -4.834 1.00 84.94 108 VAL A O 1
ATOM 887 N N . HIS A 1 109 ? 2.170 -11.927 -4.530 1.00 80.12 109 HIS A N 1
ATOM 888 C CA . HIS A 1 109 ? 1.280 -12.553 -5.503 1.00 80.12 109 HIS A CA 1
ATOM 889 C C . HIS A 1 109 ? 0.310 -13.493 -4.786 1.00 80.12 109 HIS A C 1
ATOM 891 O O . HIS A 1 109 ? 0.365 -13.660 -3.566 1.00 80.12 109 HIS A O 1
ATOM 897 N N . ARG A 1 110 ? -0.567 -14.146 -5.554 1.00 78.75 110 ARG A N 1
ATOM 898 C CA . ARG A 1 110 ? -1.328 -15.287 -5.045 1.00 78.75 110 ARG A CA 1
ATOM 899 C C . ARG A 1 110 ? -0.354 -16.326 -4.484 1.00 78.75 110 ARG A C 1
ATOM 901 O O . ARG A 1 110 ? 0.518 -16.803 -5.209 1.00 78.75 110 ARG A O 1
ATOM 908 N N . GLU A 1 111 ? -0.524 -16.665 -3.211 1.00 80.69 111 GLU A N 1
ATOM 909 C CA . GLU A 1 111 ? 0.236 -17.749 -2.595 1.00 80.69 111 GLU A CA 1
ATOM 910 C C . GLU A 1 111 ? -0.156 -19.092 -3.206 1.00 80.69 111 GLU A C 1
ATOM 912 O O . GLU A 1 111 ? -1.335 -19.381 -3.429 1.00 80.69 111 GLU A O 1
ATOM 917 N N . VAL A 1 112 ? 0.865 -19.895 -3.473 1.00 83.62 112 VAL A N 1
ATOM 918 C CA . VAL A 1 112 ? 0.793 -21.240 -4.050 1.00 83.62 112 VAL A CA 1
ATOM 919 C C . VAL A 1 112 ? 1.764 -22.142 -3.280 1.00 83.62 112 VAL A C 1
ATOM 921 O O . VAL A 1 112 ? 2.660 -21.608 -2.614 1.00 83.62 112 VAL A O 1
ATOM 924 N N . PRO A 1 113 ? 1.603 -23.477 -3.335 1.00 85.19 113 PRO A N 1
ATOM 925 C CA . PRO A 1 113 ? 2.572 -24.410 -2.764 1.00 85.19 113 PRO A CA 1
ATOM 926 C C . PRO A 1 113 ? 4.007 -24.094 -3.199 1.00 85.19 113 PRO A C 1
ATOM 928 O O . PRO A 1 113 ? 4.224 -23.587 -4.296 1.00 85.19 113 PRO A O 1
ATOM 931 N N . GLU A 1 114 ? 4.990 -24.407 -2.351 1.00 80.50 114 GLU A N 1
ATOM 932 C CA . GLU A 1 114 ? 6.397 -24.046 -2.591 1.00 80.50 114 GLU A CA 1
ATOM 933 C C . GLU A 1 114 ? 6.908 -24.534 -3.954 1.00 80.50 114 GLU A C 1
ATOM 935 O O . GLU A 1 114 ? 7.533 -23.773 -4.679 1.00 80.50 114 GLU A O 1
ATOM 940 N N . LEU A 1 115 ? 6.569 -25.768 -4.339 1.00 82.75 115 LEU A N 1
ATOM 941 C CA . LEU A 1 115 ? 6.980 -26.364 -5.616 1.00 82.75 115 LEU A CA 1
ATOM 942 C C . LEU A 1 115 ? 6.321 -25.712 -6.841 1.00 82.75 115 LEU A C 1
ATOM 944 O O . LEU A 1 115 ? 6.821 -25.857 -7.951 1.00 82.75 115 LEU A O 1
ATOM 948 N N . ASP A 1 116 ? 5.217 -24.994 -6.633 1.00 84.56 116 ASP A N 1
ATOM 949 C CA . ASP A 1 116 ? 4.506 -24.246 -7.670 1.00 84.56 116 ASP A CA 1
ATOM 950 C C . ASP A 1 116 ? 4.920 -22.768 -7.684 1.00 84.56 116 ASP A C 1
ATOM 952 O O . ASP A 1 116 ? 4.400 -21.968 -8.475 1.00 84.56 116 ASP A O 1
ATOM 956 N N . ARG A 1 117 ? 5.817 -22.353 -6.776 1.00 84.38 117 ARG A N 1
ATOM 957 C CA . ARG A 1 117 ? 6.361 -21.003 -6.817 1.00 84.38 117 ARG A CA 1
ATOM 958 C C . ARG A 1 117 ? 7.224 -20.858 -8.051 1.00 84.38 117 ARG A C 1
ATOM 960 O O . ARG A 1 117 ? 7.993 -21.730 -8.430 1.00 84.38 117 ARG A O 1
ATOM 967 N N . GLU A 1 118 ? 7.060 -19.708 -8.678 1.00 85.06 118 GLU A N 1
ATOM 968 C CA . GLU A 1 118 ? 7.819 -19.392 -9.866 1.00 85.06 118 GLU A CA 1
ATOM 969 C C . GLU A 1 118 ? 9.293 -19.214 -9.540 1.00 85.06 118 GLU A C 1
ATOM 971 O O . GLU A 1 118 ? 9.656 -18.538 -8.574 1.00 85.06 118 GLU A O 1
ATOM 976 N N . ASP A 1 119 ? 10.110 -19.795 -10.401 1.00 90.69 119 ASP A N 1
ATOM 977 C CA . ASP A 1 119 ? 11.551 -19.745 -10.332 1.00 90.69 119 ASP A CA 1
ATOM 978 C C . ASP A 1 119 ? 12.068 -18.405 -10.888 1.00 90.69 119 ASP A C 1
ATOM 980 O O . ASP A 1 119 ? 11.982 -18.167 -12.096 1.00 90.69 119 ASP A O 1
ATOM 984 N N . PRO A 1 120 ? 12.648 -17.520 -10.055 1.00 91.69 120 PRO A N 1
ATOM 985 C CA . PRO A 1 120 ? 13.131 -16.211 -10.505 1.00 91.69 120 PRO A CA 1
ATOM 986 C C . PRO A 1 120 ? 14.330 -16.297 -11.470 1.00 91.69 120 PRO A C 1
ATOM 988 O O . PRO A 1 120 ? 14.716 -15.299 -12.090 1.00 91.69 120 PRO A O 1
ATOM 991 N N . PHE A 1 121 ? 14.927 -17.481 -11.609 1.00 93.88 121 PHE A N 1
ATOM 992 C CA . PHE A 1 121 ? 16.020 -17.783 -12.522 1.00 93.88 121 PHE A CA 1
ATOM 993 C C . PHE A 1 121 ? 15.552 -18.553 -13.770 1.00 93.88 121 PHE A C 1
ATOM 995 O O . PHE A 1 121 ? 16.404 -19.035 -14.521 1.00 93.88 121 PHE A O 1
ATOM 1002 N N . ALA A 1 122 ? 14.243 -18.713 -14.004 1.00 92.44 122 ALA A N 1
ATOM 1003 C CA . ALA A 1 122 ? 13.709 -19.347 -15.217 1.00 92.44 122 ALA A CA 1
ATOM 1004 C C . ALA A 1 122 ? 14.153 -18.610 -16.494 1.00 92.44 122 ALA A C 1
ATOM 1006 O O . ALA A 1 122 ? 14.557 -17.443 -16.426 1.00 92.44 122 ALA A O 1
ATOM 1007 N N . GLY A 1 123 ? 14.097 -19.272 -17.651 1.00 90.62 123 GLY A N 1
ATOM 1008 C CA . GLY A 1 123 ? 14.514 -18.696 -18.933 1.00 90.62 123 GLY A CA 1
ATOM 1009 C C . GLY A 1 123 ? 13.654 -17.505 -19.379 1.00 90.62 123 GLY A C 1
ATOM 1010 O O . GLY A 1 123 ? 12.588 -17.227 -18.823 1.00 90.62 123 GLY A O 1
ATOM 1011 N N . ALA A 1 124 ? 14.113 -16.768 -20.394 1.00 86.00 124 ALA A N 1
ATOM 1012 C CA . ALA A 1 124 ? 13.297 -15.720 -21.011 1.00 86.00 124 ALA A CA 1
ATOM 1013 C C . ALA A 1 124 ? 12.007 -16.331 -21.598 1.00 86.00 124 ALA A C 1
ATOM 1015 O O . ALA A 1 124 ? 12.053 -17.362 -22.264 1.00 86.00 124 ALA A O 1
ATOM 1016 N N . GLY A 1 125 ? 10.856 -15.705 -21.333 1.00 83.75 125 GLY A N 1
ATOM 1017 C CA . GLY A 1 125 ? 9.534 -16.210 -21.739 1.00 83.75 125 GLY A CA 1
ATOM 1018 C C . GLY A 1 125 ? 8.913 -17.256 -20.800 1.00 83.75 125 GLY A C 1
ATOM 1019 O O . GLY A 1 125 ? 7.730 -17.561 -20.939 1.00 83.75 125 GLY A O 1
ATOM 1020 N N . GLU A 1 126 ? 9.665 -17.769 -19.822 1.00 85.31 126 GLU A N 1
ATOM 1021 C CA . GLU A 1 126 ? 9.148 -18.693 -18.800 1.00 85.31 126 GLU A CA 1
ATOM 1022 C C . GLU A 1 126 ? 8.692 -17.974 -17.526 1.00 85.31 126 GLU A C 1
ATOM 1024 O O . GLU A 1 126 ? 7.866 -18.508 -16.782 1.00 85.31 126 GLU A O 1
ATOM 1029 N N . LEU A 1 127 ? 9.196 -16.756 -17.296 1.00 81.50 127 LEU A N 1
ATOM 1030 C CA . LEU A 1 127 ? 8.752 -15.904 -16.201 1.00 81.50 127 LEU A CA 1
ATOM 1031 C C . LEU A 1 127 ? 7.344 -15.358 -16.468 1.00 81.50 127 LEU A C 1
ATOM 1033 O O . LEU A 1 127 ? 7.064 -14.764 -17.509 1.00 81.50 127 LEU A O 1
ATOM 1037 N N . LYS A 1 128 ? 6.452 -15.559 -15.503 1.00 76.50 128 LYS A N 1
ATOM 1038 C CA . LYS A 1 128 ? 5.029 -15.207 -15.546 1.00 76.50 128 LYS A CA 1
ATOM 1039 C C . LYS A 1 128 ? 4.656 -14.198 -14.465 1.00 76.50 128 LYS A C 1
ATOM 1041 O O . LYS A 1 128 ? 3.692 -13.451 -14.641 1.00 76.50 128 LYS A O 1
ATOM 1046 N N . ARG A 1 129 ? 5.380 -14.155 -13.346 1.00 80.25 129 ARG A N 1
ATOM 1047 C CA . ARG A 1 129 ? 5.097 -13.265 -12.224 1.00 80.25 129 ARG A CA 1
ATOM 1048 C C . ARG A 1 129 ? 5.604 -11.880 -12.543 1.00 80.25 129 ARG A C 1
ATOM 1050 O O . ARG A 1 129 ? 6.778 -11.635 -12.819 1.00 80.25 129 ARG A O 1
ATOM 1057 N N . PHE A 1 130 ? 4.673 -10.954 -12.452 1.00 90.31 130 PHE A N 1
ATOM 1058 C CA . PHE A 1 130 ? 4.919 -9.551 -12.638 1.00 90.31 130 PHE A CA 1
ATOM 1059 C C . PHE A 1 130 ? 3.921 -8.793 -11.773 1.00 90.31 130 PHE A C 1
ATOM 1061 O O . PHE A 1 130 ? 2.712 -8.872 -11.985 1.00 90.31 130 PHE A O 1
ATOM 1068 N N . ALA A 1 131 ? 4.437 -8.083 -10.772 1.00 92.56 131 ALA A N 1
ATOM 1069 C CA . ALA A 1 131 ? 3.650 -7.234 -9.888 1.00 92.56 131 ALA A CA 1
ATOM 1070 C C . ALA A 1 131 ? 4.010 -5.767 -10.156 1.00 92.56 131 ALA A C 1
ATOM 1072 O O . ALA A 1 131 ? 4.892 -5.231 -9.472 1.00 92.56 131 ALA A O 1
ATOM 1073 N N . PRO A 1 132 ? 3.371 -5.114 -11.147 1.00 94.50 132 PRO A N 1
ATOM 1074 C CA . PRO A 1 132 ? 3.579 -3.699 -11.401 1.00 94.50 132 PRO A CA 1
ATOM 1075 C C . PRO A 1 132 ? 3.230 -2.895 -10.151 1.00 94.50 132 PRO A C 1
ATOM 1077 O O . PRO A 1 132 ? 2.117 -2.967 -9.619 1.00 94.50 132 PRO A O 1
ATOM 1080 N N . TYR A 1 133 ? 4.184 -2.093 -9.686 1.00 93.81 133 TYR A N 1
ATOM 1081 C CA . TYR A 1 133 ? 4.026 -1.340 -8.448 1.00 93.81 133 TYR A CA 1
ATOM 1082 C C . TYR A 1 133 ? 2.834 -0.372 -8.522 1.00 93.81 133 TYR A C 1
ATOM 1084 O O . TYR A 1 133 ? 2.086 -0.228 -7.550 1.00 93.81 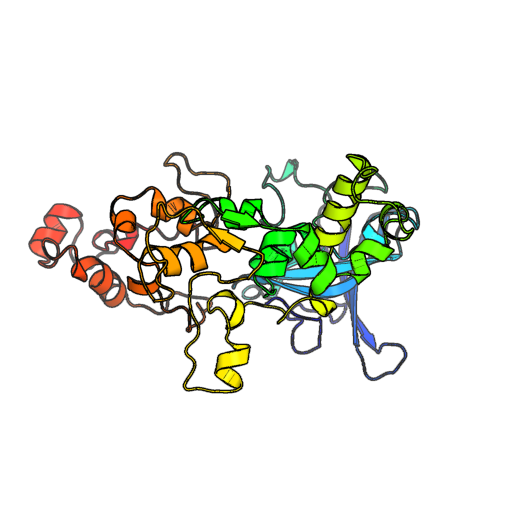133 TYR A O 1
ATOM 1092 N N . ALA A 1 134 ? 2.630 0.246 -9.689 1.00 93.94 134 ALA A N 1
ATOM 1093 C CA . ALA A 1 134 ? 1.576 1.228 -9.908 1.00 93.94 134 ALA A CA 1
ATOM 1094 C C . ALA A 1 134 ? 0.155 0.639 -9.899 1.00 93.94 134 ALA A C 1
ATOM 1096 O O . ALA A 1 134 ? -0.771 1.315 -9.468 1.00 93.94 134 ALA A O 1
ATOM 1097 N N . GLN A 1 135 ? -0.006 -0.616 -10.323 1.00 90.19 135 GLN A N 1
ATOM 1098 C CA . GLN A 1 135 ? -1.321 -1.241 -10.512 1.00 90.19 135 GLN A CA 1
ATOM 1099 C C . GLN A 1 135 ? -1.779 -2.077 -9.308 1.00 90.19 135 GLN A C 1
ATOM 1101 O O . GLN A 1 135 ? -2.943 -2.450 -9.224 1.00 90.19 135 GLN A O 1
ATOM 1106 N N . GLY A 1 136 ? -0.876 -2.401 -8.376 1.00 87.62 136 GLY A N 1
ATOM 1107 C CA . GLY A 1 136 ? -1.213 -3.198 -7.192 1.00 87.62 136 GLY A CA 1
ATOM 1108 C C . GLY A 1 136 ? -0.832 -2.516 -5.885 1.00 87.62 136 GLY A C 1
ATOM 1109 O O . GLY A 1 136 ? -1.676 -2.242 -5.024 1.00 87.62 136 GLY A O 1
ATOM 1110 N N . CYS A 1 137 ? 0.463 -2.247 -5.723 1.00 90.06 137 CYS A N 1
ATOM 1111 C CA . CYS A 1 137 ? 1.039 -1.850 -4.443 1.00 90.06 137 CYS A CA 1
ATOM 1112 C C . CYS A 1 137 ? 0.707 -0.402 -4.068 1.00 90.06 137 CYS A C 1
ATOM 1114 O O . CYS A 1 137 ? 0.380 -0.126 -2.910 1.00 90.06 137 CYS A O 1
ATOM 1116 N N . ASN A 1 138 ? 0.785 0.533 -5.018 1.00 92.38 138 ASN A N 1
ATOM 1117 C CA . ASN A 1 138 ? 0.673 1.955 -4.699 1.00 92.38 138 ASN A CA 1
ATOM 1118 C C . ASN A 1 138 ? -0.739 2.373 -4.245 1.00 92.38 138 ASN A C 1
ATOM 1120 O O . ASN A 1 138 ? -0.858 3.370 -3.540 1.00 92.38 138 ASN A O 1
ATOM 1124 N N . GLY A 1 139 ? -1.777 1.578 -4.531 1.00 90.94 139 GLY A N 1
ATOM 1125 C CA . GLY A 1 139 ? -3.132 1.839 -4.043 1.00 90.94 139 GLY A CA 1
ATOM 1126 C C . GLY A 1 139 ? -3.302 1.645 -2.528 1.00 90.94 139 GLY A C 1
ATOM 1127 O O . GLY A 1 139 ? -4.240 2.185 -1.949 1.00 90.94 139 GLY A O 1
ATOM 1128 N N . CYS A 1 140 ? -2.416 0.878 -1.874 1.00 90.56 140 CYS A N 1
ATOM 1129 C CA . CYS A 1 140 ? -2.402 0.698 -0.409 1.00 90.56 140 CYS A CA 1
ATOM 1130 C C . CYS A 1 140 ? -1.164 1.309 0.248 1.00 90.56 140 CYS A C 1
ATOM 1132 O O . CYS A 1 140 ? -1.195 1.609 1.436 1.00 90.56 140 CYS A O 1
ATOM 1134 N N . HIS A 1 141 ? -0.054 1.434 -0.480 1.00 91.88 141 HIS A N 1
ATOM 1135 C CA . HIS A 1 141 ? 1.227 1.841 0.094 1.00 91.88 141 HIS A CA 1
ATOM 1136 C C . HIS A 1 141 ? 1.618 3.290 -0.223 1.00 91.88 141 HIS A C 1
ATOM 1138 O O . HIS A 1 141 ? 2.634 3.746 0.298 1.00 91.88 141 HIS A O 1
ATOM 1144 N N . THR A 1 142 ? 0.850 4.025 -1.030 1.00 93.50 142 THR A N 1
ATOM 1145 C CA . THR A 1 142 ? 1.074 5.445 -1.350 1.00 93.50 142 THR A CA 1
ATOM 1146 C C . THR A 1 142 ? -0.187 6.254 -1.068 1.00 93.50 142 THR A C 1
ATOM 1148 O O . THR A 1 142 ? -1.302 5.772 -1.244 1.00 93.50 142 THR A O 1
ATOM 1151 N N . THR A 1 143 ? -0.009 7.513 -0.678 1.00 95.25 143 THR A N 1
ATOM 1152 C CA . THR A 1 143 ? -1.102 8.475 -0.572 1.00 95.25 143 THR A CA 1
ATOM 1153 C C . THR A 1 143 ? -1.269 9.208 -1.894 1.00 95.25 143 THR A C 1
ATOM 1155 O O . THR A 1 143 ? -0.416 10.008 -2.276 1.00 95.25 143 THR A O 1
ATOM 1158 N N . PHE A 1 144 ? -2.374 8.950 -2.583 1.00 95.56 144 PHE A N 1
ATOM 1159 C CA . PHE A 1 144 ? -2.851 9.746 -3.715 1.00 95.56 144 PHE A CA 1
ATOM 1160 C C . PHE A 1 144 ? -3.984 10.670 -3.273 1.00 95.56 144 PHE A C 1
ATOM 1162 O O . PHE A 1 144 ? -4.570 10.484 -2.201 1.00 95.56 144 PHE A O 1
ATOM 1169 N N . SER A 1 145 ? -4.328 11.654 -4.108 1.00 94.06 145 SER A N 1
ATOM 1170 C CA . SER A 1 145 ? -5.583 12.372 -3.903 1.00 94.06 145 SER A CA 1
ATOM 1171 C C . SER A 1 145 ? -6.750 11.383 -4.008 1.00 94.06 145 SER A C 1
ATOM 1173 O O . SER A 1 145 ? -6.706 10.423 -4.779 1.00 94.06 145 SER A O 1
ATOM 1175 N N . LEU A 1 146 ? -7.818 11.587 -3.233 1.00 94.31 146 LEU A N 1
ATOM 1176 C CA . LEU A 1 146 ? -8.946 10.654 -3.281 1.00 94.31 146 LEU A CA 1
ATOM 1177 C C . LEU A 1 146 ? -9.648 10.659 -4.654 1.00 94.31 146 LEU A C 1
ATOM 1179 O O . LEU A 1 146 ? -10.207 9.638 -5.035 1.00 94.31 146 LEU A O 1
ATOM 1183 N N . GLY A 1 147 ? -9.582 11.764 -5.408 1.00 95.00 147 GLY A N 1
ATOM 1184 C CA . GLY A 1 147 ? -10.070 11.826 -6.793 1.00 95.00 147 GLY A CA 1
ATOM 1185 C C . GLY A 1 147 ? -9.282 10.914 -7.739 1.00 95.00 147 GLY A C 1
ATOM 1186 O O . GLY A 1 147 ? -9.880 10.167 -8.514 1.00 95.00 147 GLY A O 1
ATOM 1187 N N . ASP A 1 148 ? -7.953 10.870 -7.599 1.00 95.81 148 ASP A N 1
ATOM 1188 C CA . ASP A 1 148 ? -7.129 9.907 -8.337 1.00 95.81 148 ASP A CA 1
ATOM 1189 C C . ASP A 1 148 ? -7.477 8.479 -7.925 1.00 95.81 148 ASP A C 1
ATOM 1191 O O . ASP A 1 148 ? -7.572 7.596 -8.767 1.00 95.81 148 ASP A O 1
ATOM 1195 N N . MET A 1 149 ? -7.726 8.235 -6.638 1.00 95.44 149 MET A N 1
ATOM 1196 C CA . MET A 1 149 ? -8.118 6.904 -6.170 1.00 95.44 149 MET A CA 1
ATOM 1197 C C . MET A 1 149 ? -9.493 6.472 -6.704 1.00 95.44 149 MET A C 1
ATOM 1199 O O . MET A 1 149 ? 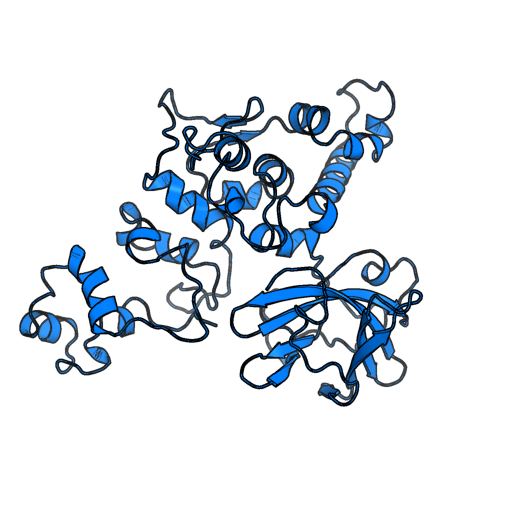-9.651 5.304 -7.042 1.00 95.44 149 MET A O 1
ATOM 1203 N N . PHE A 1 150 ? -10.470 7.379 -6.838 1.00 95.00 150 PHE A N 1
ATOM 1204 C CA . PHE A 1 150 ? -11.746 7.078 -7.514 1.00 95.00 150 PHE A CA 1
ATOM 1205 C C . PHE A 1 150 ? -11.556 6.712 -8.983 1.00 95.00 150 PHE A C 1
ATOM 1207 O O . PHE A 1 150 ? -12.284 5.876 -9.509 1.00 95.00 150 PHE A O 1
ATOM 1214 N N . THR A 1 151 ? -10.554 7.307 -9.616 1.00 93.88 151 THR A N 1
ATOM 1215 C CA . THR A 1 151 ? -10.230 7.086 -11.021 1.00 93.88 151 THR A CA 1
ATOM 1216 C C . THR A 1 151 ? -9.450 5.786 -11.246 1.00 93.88 151 THR A C 1
ATOM 1218 O O . THR A 1 151 ? -9.701 5.062 -12.204 1.00 93.88 151 THR A O 1
ATOM 1221 N N . ARG A 1 152 ? -8.509 5.464 -10.355 1.00 94.06 152 ARG A N 1
ATOM 1222 C CA . ARG A 1 152 ? -7.537 4.374 -10.538 1.00 94.06 152 ARG A CA 1
ATOM 1223 C C . ARG A 1 152 ? -7.906 3.091 -9.814 1.00 94.06 152 ARG A C 1
ATOM 1225 O O . ARG A 1 152 ? -7.567 2.006 -10.260 1.00 94.06 152 ARG A O 1
ATOM 1232 N N . GLU A 1 153 ? -8.577 3.212 -8.676 1.00 94.00 153 GLU A N 1
ATOM 1233 C CA . GLU A 1 153 ? -8.866 2.110 -7.758 1.00 94.00 153 GLU A CA 1
ATOM 1234 C C . GLU A 1 153 ? -10.370 2.045 -7.398 1.00 94.00 153 GLU A C 1
ATOM 1236 O O . GLU A 1 153 ? -10.718 1.847 -6.226 1.00 94.00 153 GLU A O 1
ATOM 1241 N N . PRO A 1 154 ? -11.304 2.197 -8.367 1.00 91.75 154 PRO A N 1
ATOM 1242 C CA . PRO A 1 154 ? -12.734 2.314 -8.074 1.00 91.75 154 PRO A CA 1
ATOM 1243 C C . PRO A 1 154 ? -13.280 1.083 -7.345 1.00 91.75 154 PRO A C 1
ATOM 1245 O O . PRO A 1 154 ? -14.019 1.220 -6.372 1.00 91.75 154 PRO A O 1
ATOM 1248 N N . LEU A 1 155 ? -12.863 -0.123 -7.747 1.00 90.25 155 LEU A N 1
ATOM 1249 C CA . LEU A 1 155 ? -13.293 -1.376 -7.116 1.00 90.25 155 LEU A CA 1
ATOM 1250 C C . LEU A 1 155 ? -12.833 -1.481 -5.655 1.00 90.25 155 LEU A C 1
ATOM 1252 O O . LEU A 1 155 ? -13.585 -1.949 -4.797 1.00 90.25 155 LEU A O 1
ATOM 1256 N N . ARG A 1 156 ? -11.619 -1.003 -5.356 1.00 91.31 156 ARG A N 1
ATOM 1257 C CA . ARG A 1 156 ? -11.068 -0.975 -3.996 1.00 91.31 156 ARG A CA 1
ATOM 1258 C C . ARG A 1 156 ? -11.877 -0.039 -3.104 1.00 91.31 156 ARG A C 1
ATOM 1260 O O . ARG A 1 156 ? -12.248 -0.418 -1.996 1.00 91.31 156 ARG A O 1
ATOM 1267 N N . LEU A 1 157 ? -12.192 1.159 -3.600 1.00 92.62 157 LEU A N 1
ATOM 1268 C CA . LEU A 1 157 ? -13.002 2.131 -2.864 1.00 92.62 157 LEU A CA 1
ATOM 1269 C C . LEU A 1 157 ? -14.461 1.679 -2.699 1.00 92.62 157 LEU A C 1
ATOM 1271 O O . LEU A 1 157 ? -15.062 1.944 -1.654 1.00 92.62 157 LEU A O 1
ATOM 1275 N N . ALA A 1 158 ? -15.014 0.990 -3.702 1.00 91.12 158 ALA A N 1
ATOM 1276 C CA . ALA A 1 158 ? -16.405 0.546 -3.737 1.00 91.12 158 ALA A CA 1
ATOM 1277 C C . ALA A 1 158 ? -16.700 -0.627 -2.791 1.00 91.12 158 ALA A C 1
ATOM 1279 O O . ALA A 1 158 ? -17.800 -0.703 -2.250 1.00 91.12 158 ALA A O 1
ATOM 1280 N N . ARG A 1 159 ? -15.731 -1.523 -2.552 1.00 87.69 159 ARG A N 1
ATOM 1281 C CA . ARG A 1 159 ? -15.938 -2.797 -1.833 1.00 87.69 159 ARG A CA 1
ATOM 1282 C C . ARG A 1 159 ? -16.674 -2.668 -0.498 1.00 87.69 159 ARG A C 1
ATOM 1284 O O . ARG A 1 159 ? -17.503 -3.507 -0.163 1.00 87.69 159 ARG A O 1
ATOM 1291 N N . HIS A 1 160 ? -16.347 -1.629 0.258 1.00 89.00 160 HIS A N 1
ATOM 1292 C CA . HIS A 1 160 ? -16.976 -1.322 1.540 1.00 89.00 160 HIS A CA 1
ATOM 1293 C C . HIS A 1 160 ? -17.480 0.119 1.586 1.00 89.00 160 HIS A C 1
ATOM 1295 O O . HIS A 1 160 ? -17.527 0.732 2.654 1.00 89.00 160 HIS A O 1
ATOM 1301 N N . ALA A 1 161 ? -17.797 0.673 0.413 1.00 91.25 161 ALA A N 1
ATOM 1302 C CA . ALA A 1 161 ? -18.326 2.015 0.300 1.00 91.25 161 ALA A CA 1
ATOM 1303 C C . ALA A 1 161 ? -19.591 2.166 1.156 1.00 91.25 161 ALA A C 1
ATOM 1305 O O . ALA A 1 161 ? -20.467 1.301 1.129 1.00 91.25 161 ALA A O 1
ATOM 1306 N N . PRO A 1 162 ? -19.710 3.270 1.902 1.00 88.62 162 PRO A N 1
ATOM 1307 C CA . PRO A 1 162 ? -20.850 3.483 2.785 1.00 88.62 162 PRO A CA 1
ATOM 1308 C C . PRO A 1 162 ? -22.154 3.807 2.046 1.00 88.62 162 PRO A C 1
ATOM 1310 O O . PRO A 1 162 ? -23.237 3.660 2.608 1.00 88.62 162 PRO A O 1
ATOM 1313 N N . TRP A 1 163 ? -22.046 4.246 0.794 1.00 90.31 163 TRP A N 1
ATOM 1314 C CA . TRP A 1 163 ? -23.158 4.613 -0.077 1.00 90.31 163 TRP A CA 1
ATOM 1315 C C . TRP A 1 163 ? -22.784 4.270 -1.522 1.00 90.31 163 TRP A C 1
ATOM 1317 O O . TRP A 1 163 ? -21.590 4.289 -1.849 1.00 90.31 163 TRP A O 1
ATOM 1327 N N . PRO A 1 164 ? -23.766 4.048 -2.412 1.00 93.06 164 PRO A N 1
ATOM 1328 C CA . PRO A 1 164 ? -23.516 4.118 -3.843 1.00 93.06 164 PRO A CA 1
ATOM 1329 C C . PRO A 1 164 ? -22.935 5.491 -4.203 1.00 93.06 164 PRO A C 1
ATOM 1331 O O . PRO A 1 164 ? -23.423 6.536 -3.759 1.00 93.06 164 PRO A O 1
ATOM 1334 N N . MET A 1 165 ? -21.857 5.480 -4.978 1.00 93.06 165 MET A N 1
ATOM 1335 C CA . MET A 1 165 ? -21.103 6.665 -5.371 1.00 93.06 165 MET A CA 1
ATOM 1336 C C . MET A 1 165 ? -20.941 6.676 -6.885 1.00 93.06 165 MET A C 1
ATOM 1338 O O . MET A 1 165 ? -20.482 5.699 -7.469 1.00 93.06 165 MET A O 1
ATOM 1342 N N . HIS A 1 166 ? -21.284 7.803 -7.496 1.00 93.94 166 HIS A N 1
ATOM 1343 C CA . HIS A 1 166 ? -21.160 8.060 -8.923 1.00 93.94 166 HIS A CA 1
ATOM 1344 C C . HIS A 1 166 ? -20.039 9.060 -9.147 1.00 93.94 166 HIS A C 1
ATOM 1346 O O . HIS A 1 166 ? -20.073 10.168 -8.604 1.00 93.94 166 HIS A O 1
ATOM 1352 N N . TRP A 1 167 ? -19.046 8.649 -9.925 1.00 94.94 167 TRP A N 1
ATOM 1353 C CA . TRP A 1 167 ? -17.862 9.439 -10.226 1.00 94.94 167 TRP A CA 1
ATOM 1354 C C . TRP A 1 167 ? -17.932 9.957 -11.659 1.00 94.94 167 TRP A C 1
ATOM 1356 O O . TRP A 1 167 ? -17.968 9.161 -12.598 1.00 94.94 167 TRP A O 1
ATOM 1366 N N . ASN A 1 168 ? -17.953 11.279 -11.831 1.00 94.62 168 ASN A N 1
ATOM 1367 C CA . ASN A 1 168 ? -17.824 11.889 -13.148 1.00 94.62 168 ASN A CA 1
ATOM 1368 C C . ASN A 1 168 ? -16.350 11.871 -13.569 1.00 94.62 168 ASN A C 1
ATOM 1370 O O . ASN A 1 168 ? -15.587 12.795 -13.292 1.00 94.62 168 ASN A O 1
ATOM 1374 N N . LEU A 1 169 ? -15.966 10.763 -14.200 1.00 90.44 169 LEU A N 1
ATOM 1375 C CA . LEU A 1 169 ? -14.605 10.515 -14.648 1.00 90.44 169 LEU A CA 1
ATOM 1376 C C . LEU A 1 169 ? -14.143 11.530 -15.702 1.00 90.44 169 LEU A C 1
ATOM 1378 O O . LEU A 1 169 ? -12.999 11.968 -15.639 1.00 90.44 169 LEU A O 1
ATOM 1382 N N . ALA A 1 170 ? -15.015 11.895 -16.645 1.00 86.50 170 ALA A N 1
ATOM 1383 C CA . ALA A 1 170 ? -14.665 12.759 -17.770 1.00 86.50 170 ALA A CA 1
ATOM 1384 C C . ALA A 1 170 ? -14.251 14.155 -17.286 1.00 86.50 170 ALA A C 1
ATOM 1386 O O . ALA A 1 170 ? -13.093 14.532 -17.461 1.00 86.50 170 ALA A O 1
ATOM 1387 N N . ASP A 1 171 ? -15.147 14.851 -16.580 1.00 90.94 171 ASP A N 1
ATOM 1388 C CA . ASP A 1 171 ? -14.879 16.194 -16.051 1.00 90.94 171 ASP A CA 1
ATOM 1389 C C . ASP A 1 171 ? -13.681 16.184 -15.092 1.00 90.94 171 ASP A C 1
ATOM 1391 O O . ASP A 1 171 ? -12.856 17.095 -15.105 1.00 90.94 171 ASP A O 1
ATOM 1395 N N . TYR A 1 172 ? -13.543 15.138 -14.262 1.00 93.75 172 TYR A N 1
ATOM 1396 C CA . TYR A 1 172 ? -12.405 15.052 -13.349 1.00 93.75 172 TYR A CA 1
ATOM 1397 C C . TYR A 1 172 ? -11.076 14.984 -14.101 1.00 93.75 172 TYR A C 1
ATOM 1399 O O . TYR A 1 172 ? -10.133 15.685 -13.725 1.00 93.75 172 TYR A O 1
ATOM 1407 N N . ILE A 1 173 ? -10.985 14.136 -15.131 1.00 90.44 173 ILE A N 1
ATOM 1408 C CA . ILE A 1 173 ? -9.765 14.006 -15.926 1.00 90.44 173 ILE A CA 1
ATOM 1409 C C . ILE A 1 173 ? -9.499 15.301 -16.689 1.00 90.44 173 ILE A C 1
ATOM 1411 O O . ILE A 1 173 ? -8.369 15.769 -16.667 1.00 90.44 173 ILE A O 1
ATOM 1415 N N . GLU A 1 174 ? -10.503 15.910 -17.315 1.00 87.56 174 GLU A N 1
ATOM 1416 C CA . GLU A 1 174 ? -10.327 17.168 -18.047 1.00 87.56 174 GLU A CA 1
ATOM 1417 C C . GLU A 1 174 ? -9.788 18.293 -17.146 1.00 87.56 174 GLU A C 1
ATOM 1419 O O . GLU A 1 174 ? -8.856 19.004 -17.521 1.00 87.56 174 GLU A O 1
ATOM 1424 N N . GLU A 1 175 ? -10.307 18.414 -15.922 1.00 91.50 175 GLU A N 1
ATOM 1425 C CA . GLU A 1 175 ? -9.893 19.467 -14.991 1.00 91.50 175 GLU A CA 1
ATOM 1426 C C . GLU A 1 175 ? -8.572 19.177 -14.264 1.00 91.50 175 GLU A C 1
ATOM 1428 O O . GLU A 1 175 ? -7.835 20.106 -13.928 1.00 91.50 175 GLU A O 1
ATOM 1433 N N . ASN A 1 176 ? -8.279 17.908 -13.957 1.00 92.06 176 ASN A N 1
ATOM 1434 C CA . ASN A 1 176 ? -7.200 17.555 -13.026 1.00 92.06 176 ASN A CA 1
ATOM 1435 C C . ASN A 1 176 ? -6.083 16.717 -13.654 1.00 92.06 176 ASN A C 1
ATOM 1437 O O . ASN A 1 176 ? -5.014 16.627 -13.047 1.00 92.06 176 ASN A O 1
ATOM 1441 N N . ARG A 1 177 ? -6.335 16.060 -14.791 1.00 91.44 177 ARG A N 1
ATOM 1442 C CA . ARG A 1 177 ? -5.459 15.048 -15.407 1.00 91.44 177 ARG A CA 1
ATOM 1443 C C . ARG A 1 177 ? -5.492 15.071 -16.944 1.00 91.44 177 ARG A C 1
ATOM 1445 O O . ARG A 1 177 ? -5.443 14.016 -17.588 1.00 91.44 177 ARG A O 1
ATOM 1452 N N . ASN A 1 178 ? -5.616 16.254 -17.547 1.00 87.69 178 ASN A N 1
ATOM 1453 C CA . ASN A 1 178 ? -5.760 16.389 -18.999 1.00 87.69 178 ASN A CA 1
ATOM 1454 C C . ASN A 1 178 ? -4.560 15.816 -19.775 1.00 87.69 178 ASN A C 1
ATOM 1456 O O . ASN A 1 178 ? -4.705 15.407 -20.927 1.00 87.69 178 ASN A O 1
ATOM 1460 N N . GLU A 1 179 ? -3.405 15.695 -19.118 1.00 88.00 179 GLU A N 1
ATOM 1461 C CA . GLU A 1 179 ? -2.182 15.115 -19.655 1.00 88.00 179 GLU A CA 1
ATOM 1462 C C . GLU A 1 179 ? -2.322 13.636 -20.041 1.00 88.00 179 GLU A C 1
ATOM 1464 O O . GLU A 1 179 ? -1.503 13.128 -20.806 1.00 88.00 179 GLU A O 1
ATOM 1469 N N . PHE A 1 180 ? -3.340 12.929 -19.536 1.00 85.75 180 PHE A N 1
ATOM 1470 C CA . PHE A 1 180 ? -3.624 11.549 -19.941 1.00 85.75 180 PHE A CA 1
ATOM 1471 C C . PHE A 1 180 ? -4.554 11.457 -21.148 1.00 85.75 180 PHE A C 1
ATOM 1473 O O . PHE A 1 180 ? -4.474 10.482 -21.891 1.00 85.75 180 PHE A O 1
ATOM 1480 N N . LEU A 1 181 ? -5.398 12.465 -21.388 1.00 79.88 181 LEU A N 1
ATOM 1481 C CA . LEU A 1 181 ? -6.257 12.493 -22.575 1.00 79.88 181 LEU A CA 1
ATOM 1482 C C . LEU A 1 181 ? -5.418 12.676 -23.839 1.00 79.88 181 LEU A C 1
ATOM 1484 O O . LEU A 1 181 ? -5.626 11.979 -24.826 1.00 79.88 181 LEU A O 1
ATOM 1488 N N . SER A 1 182 ? -4.402 13.537 -23.788 1.00 75.12 182 SER A N 1
ATOM 1489 C CA . SER A 1 182 ? -3.506 13.780 -24.925 1.00 75.12 182 SER A CA 1
ATOM 1490 C C . SER A 1 182 ? -2.666 12.561 -25.333 1.00 75.12 182 SER A C 1
ATOM 1492 O O . SER A 1 182 ? -2.155 12.526 -26.450 1.00 75.12 182 SER A O 1
ATOM 1494 N N . GLN A 1 183 ? -2.546 11.548 -24.467 1.00 77.56 183 GLN A N 1
ATOM 1495 C CA . GLN A 1 183 ? -1.836 10.296 -24.764 1.00 77.56 183 GLN A CA 1
ATOM 1496 C C . GLN A 1 183 ? -2.660 9.325 -25.611 1.00 77.56 183 GLN A C 1
ATOM 1498 O O . GLN A 1 183 ? -2.111 8.370 -26.157 1.00 77.56 183 GLN A O 1
ATOM 1503 N N . ILE A 1 184 ? -3.964 9.562 -25.739 1.00 71.00 184 ILE A N 1
ATOM 1504 C CA . ILE A 1 184 ? -4.858 8.746 -26.550 1.00 71.00 184 ILE A CA 1
ATOM 1505 C C . ILE A 1 184 ? -5.235 9.580 -27.776 1.00 71.00 184 ILE A C 1
ATOM 1507 O O . ILE A 1 184 ? -5.956 10.573 -27.643 1.00 71.00 184 ILE A O 1
ATOM 1511 N N . PRO A 1 185 ? -4.797 9.188 -28.987 1.00 66.31 185 PRO A N 1
ATOM 1512 C CA . PRO A 1 185 ? -5.025 9.965 -30.204 1.00 66.31 185 PRO A CA 1
ATOM 1513 C C . PRO A 1 185 ? -6.490 10.376 -30.414 1.00 66.31 185 PRO A C 1
ATOM 1515 O O . PRO A 1 185 ? -6.756 11.499 -30.840 1.00 66.31 185 PRO A O 1
ATOM 1518 N N . ALA A 1 186 ? -7.436 9.514 -30.030 1.00 65.25 186 ALA A N 1
ATOM 1519 C CA . ALA A 1 186 ? -8.874 9.761 -30.132 1.00 65.25 186 ALA A CA 1
ATOM 1520 C C . ALA A 1 186 ? -9.398 10.926 -29.267 1.00 65.25 186 ALA A C 1
ATOM 1522 O O . ALA A 1 186 ? -10.403 11.537 -29.627 1.00 65.25 186 ALA A O 1
ATOM 1523 N N . PHE A 1 187 ? -8.720 11.259 -28.163 1.00 65.88 187 PHE A N 1
ATOM 1524 C CA . PHE A 1 187 ? -9.053 12.398 -27.296 1.00 65.88 187 PHE A CA 1
ATOM 1525 C C . PHE A 1 187 ? -8.209 13.651 -27.609 1.00 65.88 187 PHE A C 1
ATOM 1527 O O . PHE A 1 187 ? -8.437 14.704 -27.023 1.00 65.88 187 PHE A O 1
ATOM 1534 N N . SER A 1 188 ? -7.232 13.547 -28.522 1.00 58.09 188 SER A N 1
ATOM 1535 C CA . SER A 1 188 ? -6.295 14.628 -28.881 1.00 58.09 188 SER A CA 1
ATOM 1536 C C . SER A 1 188 ? -6.740 15.487 -30.073 1.00 58.09 188 SER A C 1
ATOM 1538 O O . SER A 1 188 ? -6.236 16.593 -30.263 1.00 58.09 188 SER A O 1
ATOM 1540 N N . GLN A 1 189 ? -7.674 14.985 -30.882 1.00 53.34 189 GLN A N 1
ATOM 1541 C CA . GLN A 1 189 ? -8.356 15.764 -31.914 1.00 53.34 189 GLN A CA 1
ATOM 1542 C C . GLN A 1 189 ? -9.701 16.226 -31.347 1.00 53.34 189 GLN A C 1
ATOM 1544 O O . GLN A 1 189 ? -10.201 15.612 -30.409 1.00 53.34 189 GLN A O 1
ATOM 1549 N N . GLU A 1 190 ? -10.282 17.296 -31.896 1.00 50.50 190 GLU A N 1
ATOM 1550 C CA . GLU A 1 190 ? -11.611 17.855 -31.568 1.00 50.50 190 GLU A CA 1
ATOM 1551 C C . GLU A 1 190 ? -12.777 16.870 -31.842 1.00 50.50 190 GLU A C 1
ATOM 1553 O O . GLU A 1 190 ? -13.857 17.230 -32.313 1.00 50.50 190 GLU A O 1
ATOM 1558 N N . THR A 1 191 ? -12.573 15.582 -31.601 1.00 47.53 191 THR A N 1
ATOM 1559 C CA . THR A 1 191 ? -13.561 14.533 -31.700 1.00 47.53 191 THR A CA 1
ATOM 1560 C C . THR A 1 191 ? -14.449 14.598 -30.474 1.00 47.53 191 THR A C 1
ATOM 1562 O O . THR A 1 191 ? -14.086 14.197 -29.370 1.00 47.53 191 THR A O 1
ATOM 1565 N N . ALA A 1 192 ? -15.651 15.114 -30.716 1.00 48.66 192 ALA A N 1
ATOM 1566 C CA . ALA A 1 192 ? -16.814 14.970 -29.865 1.00 48.66 192 ALA A CA 1
ATOM 1567 C C . ALA A 1 192 ? -16.836 13.598 -29.168 1.00 48.66 192 ALA A C 1
ATOM 1569 O O . ALA A 1 192 ? -16.573 12.569 -29.794 1.00 48.66 192 ALA A O 1
ATOM 1570 N N . LEU A 1 193 ? -17.248 13.597 -27.897 1.00 52.31 193 LEU A N 1
ATOM 1571 C CA . LEU A 1 193 ? -17.462 12.450 -26.998 1.00 52.31 193 LEU A CA 1
ATOM 1572 C C . LEU A 1 193 ? -18.261 11.259 -27.597 1.00 52.31 193 LEU A C 1
ATOM 1574 O O . LEU A 1 193 ? -18.446 10.250 -26.926 1.00 52.31 193 LEU A O 1
ATOM 1578 N N . GLY A 1 194 ? -18.738 11.350 -28.845 1.00 54.00 194 GLY A N 1
ATOM 1579 C CA . GLY A 1 194 ? -19.465 10.313 -29.578 1.00 54.00 194 GLY A CA 1
ATOM 1580 C C . GLY A 1 194 ? -18.619 9.235 -30.278 1.00 54.00 194 GLY A C 1
ATOM 1581 O O . GLY A 1 194 ? -19.210 8.259 -30.722 1.00 54.00 194 GLY A O 1
ATOM 1582 N N . ASN A 1 195 ? -17.284 9.357 -30.360 1.00 61.22 195 ASN A N 1
ATOM 1583 C CA . ASN A 1 195 ? -16.403 8.374 -31.037 1.00 61.22 195 ASN A CA 1
ATOM 1584 C C . ASN A 1 195 ? -15.437 7.628 -30.087 1.00 61.22 195 ASN A C 1
ATOM 1586 O O . ASN A 1 195 ? -14.353 7.195 -30.484 1.00 61.22 195 ASN A O 1
ATOM 1590 N N . VAL A 1 196 ? -15.807 7.470 -28.816 1.00 72.00 196 VAL A N 1
ATOM 1591 C CA . VAL A 1 196 ? -15.016 6.695 -27.848 1.00 72.00 196 VAL A CA 1
ATOM 1592 C C . VAL A 1 196 ? -15.332 5.204 -28.008 1.00 72.00 196 VAL A C 1
ATOM 1594 O O . VAL A 1 196 ? -16.457 4.782 -27.750 1.00 72.00 196 VAL A O 1
ATOM 1597 N N . SER A 1 197 ? -14.354 4.404 -28.443 1.00 81.38 197 SER A N 1
ATOM 1598 C CA . SER A 1 197 ? -14.476 2.944 -28.502 1.00 81.38 197 SER A CA 1
ATOM 1599 C C . SER A 1 197 ? -14.192 2.313 -27.134 1.00 81.38 197 SER A C 1
ATOM 1601 O O . SER A 1 197 ? -13.605 2.937 -26.249 1.00 81.38 197 SER A O 1
ATOM 1603 N N . GLU A 1 198 ? -14.571 1.046 -26.963 1.00 84.56 198 GLU A N 1
ATOM 1604 C CA . GLU A 1 198 ? -14.207 0.273 -25.770 1.00 84.56 198 GLU A CA 1
ATOM 1605 C C . GLU A 1 198 ? -12.682 0.164 -25.601 1.00 84.56 198 GLU A C 1
ATOM 1607 O O . GLU A 1 198 ? -12.175 0.285 -24.489 1.00 84.56 198 GLU A O 1
ATOM 1612 N N . GLU A 1 199 ? -11.943 0.016 -26.702 1.00 85.69 199 GLU A N 1
ATOM 1613 C CA . GLU A 1 199 ? -10.477 -0.025 -26.705 1.00 85.69 199 GLU A CA 1
ATOM 1614 C C . GLU A 1 199 ? -9.875 1.271 -26.144 1.00 85.69 199 GLU A C 1
ATOM 1616 O O . GLU A 1 199 ? -9.027 1.220 -25.255 1.00 85.69 199 GLU A O 1
ATOM 1621 N N . HIS A 1 200 ? -10.395 2.437 -26.548 1.00 83.06 200 HIS A N 1
ATOM 1622 C CA . HIS A 1 200 ? -9.954 3.721 -25.995 1.00 83.06 200 HIS A CA 1
ATOM 1623 C C . HIS A 1 200 ? -10.210 3.823 -24.482 1.00 83.06 200 HIS A C 1
ATOM 1625 O O . HIS A 1 200 ? -9.400 4.396 -23.752 1.00 83.06 200 HIS A O 1
ATOM 1631 N N . LEU A 1 201 ? -11.316 3.256 -23.984 1.00 83.12 201 LEU A N 1
ATOM 1632 C CA . LEU A 1 201 ? -11.610 3.222 -22.546 1.00 83.12 201 LEU A CA 1
ATOM 1633 C C . LEU A 1 201 ? -10.678 2.270 -21.789 1.00 83.12 201 LEU A C 1
ATOM 1635 O O . LEU A 1 201 ? -10.252 2.586 -20.676 1.00 83.12 201 LEU A O 1
ATOM 1639 N N . GLN A 1 202 ? -10.338 1.124 -22.380 1.00 87.69 202 GLN A N 1
ATOM 1640 C CA . GLN A 1 202 ? -9.372 0.188 -21.806 1.00 87.69 202 GLN A CA 1
ATOM 1641 C C . GLN A 1 202 ? -7.967 0.802 -21.756 1.00 87.69 202 GLN A C 1
ATOM 1643 O O . GLN A 1 202 ? -7.276 0.676 -20.740 1.00 87.69 202 GLN A O 1
ATOM 1648 N N . ASP A 1 203 ? -7.567 1.520 -22.807 1.00 87.62 203 ASP A N 1
ATOM 1649 C CA . ASP A 1 203 ? -6.308 2.261 -22.851 1.00 87.62 203 ASP A CA 1
ATOM 1650 C C . ASP A 1 203 ? -6.240 3.337 -21.776 1.00 87.62 203 ASP A C 1
ATOM 1652 O O . ASP A 1 203 ? -5.267 3.399 -21.018 1.00 87.62 203 ASP A O 1
ATOM 1656 N N . LEU A 1 204 ? -7.312 4.120 -21.643 1.00 87.00 204 LEU A N 1
ATOM 1657 C CA . LEU A 1 204 ? -7.436 5.112 -20.587 1.00 87.00 204 LEU A CA 1
ATOM 1658 C C . LEU A 1 204 ? -7.320 4.461 -19.205 1.00 87.00 204 LEU A C 1
ATOM 1660 O O . LEU A 1 204 ? -6.526 4.906 -18.378 1.00 87.00 204 LEU A O 1
ATOM 1664 N N . GLY A 1 205 ? -8.031 3.357 -18.966 1.00 89.50 205 GLY A N 1
ATOM 1665 C CA . GLY A 1 205 ? -7.929 2.596 -17.720 1.00 89.50 205 GLY A CA 1
ATOM 1666 C C . GLY A 1 205 ? -6.494 2.147 -17.407 1.00 89.50 205 GLY A C 1
ATOM 1667 O O . GLY A 1 205 ? -6.027 2.286 -16.272 1.00 89.50 205 GLY A O 1
ATOM 1668 N N . ARG A 1 206 ? -5.750 1.665 -18.410 1.00 89.62 206 ARG A N 1
ATOM 1669 C CA . ARG A 1 206 ? -4.345 1.249 -18.259 1.00 89.62 206 ARG A CA 1
ATOM 1670 C C . ARG A 1 206 ? -3.422 2.420 -17.931 1.00 89.62 206 ARG A C 1
ATOM 1672 O O . ARG A 1 206 ? -2.576 2.284 -17.049 1.00 89.62 206 ARG A O 1
ATOM 1679 N N . ILE A 1 207 ? -3.588 3.559 -18.599 1.00 90.44 207 ILE A N 1
ATOM 1680 C CA . ILE A 1 207 ? -2.807 4.778 -18.341 1.00 90.44 207 ILE A CA 1
ATOM 1681 C C . ILE A 1 207 ? -3.046 5.260 -16.908 1.00 90.44 207 ILE A C 1
ATOM 1683 O O . ILE A 1 207 ? -2.101 5.426 -16.137 1.00 90.44 207 ILE A O 1
ATOM 1687 N N . LEU A 1 208 ? -4.314 5.390 -16.513 1.00 91.62 208 LEU A N 1
ATOM 1688 C CA . LEU A 1 208 ? -4.695 5.881 -15.190 1.00 91.62 208 LEU A CA 1
ATOM 1689 C C . LEU A 1 208 ? -4.186 4.955 -14.077 1.00 91.62 208 LEU A C 1
ATOM 1691 O O . LEU A 1 208 ? -3.583 5.399 -13.098 1.00 91.62 208 LEU A O 1
ATOM 1695 N N . THR A 1 209 ? -4.370 3.644 -14.214 1.00 93.00 209 THR A N 1
ATOM 1696 C CA . THR A 1 209 ? -3.883 2.685 -13.206 1.00 93.00 209 THR A CA 1
ATOM 1697 C C . THR A 1 209 ? -2.356 2.669 -13.107 1.00 93.00 209 THR A C 1
ATOM 1699 O O . THR A 1 209 ? -1.820 2.417 -12.028 1.00 93.00 209 THR A O 1
ATOM 1702 N N . SER A 1 210 ? -1.648 3.045 -14.175 1.00 92.75 210 SER A N 1
ATOM 1703 C CA . SER A 1 210 ? -0.181 3.044 -14.246 1.00 92.75 210 SER A CA 1
ATOM 1704 C C . SER A 1 210 ? 0.490 4.333 -13.754 1.00 92.75 210 SER A C 1
ATOM 1706 O O . SER A 1 210 ? 1.710 4.442 -13.865 1.00 92.75 210 SER A O 1
ATOM 1708 N N . MET A 1 211 ? -0.257 5.280 -13.168 1.00 93.75 211 MET A N 1
ATOM 1709 C CA . MET A 1 211 ? 0.325 6.516 -12.628 1.00 93.75 211 MET A CA 1
ATOM 1710 C C . MET A 1 211 ? 1.462 6.241 -11.639 1.00 93.75 211 MET A C 1
ATOM 1712 O O . MET A 1 211 ? 1.289 5.556 -10.619 1.00 93.75 211 MET A O 1
ATOM 1716 N N . ASP A 1 212 ? 2.615 6.851 -11.912 1.00 92.44 212 ASP A N 1
ATOM 1717 C CA . ASP A 1 212 ? 3.762 6.799 -11.023 1.00 92.44 212 ASP A CA 1
ATOM 1718 C C . ASP A 1 212 ? 3.475 7.585 -9.737 1.00 92.44 212 ASP A C 1
ATOM 1720 O O . ASP A 1 212 ? 3.165 8.776 -9.734 1.00 92.44 212 ASP A O 1
ATOM 1724 N N . ALA A 1 213 ? 3.617 6.901 -8.606 1.00 93.69 213 ALA A N 1
ATOM 1725 C CA . ALA A 1 213 ? 3.454 7.475 -7.281 1.00 93.69 213 ALA A CA 1
ATOM 1726 C C . ALA A 1 213 ? 4.458 8.589 -6.962 1.00 93.69 213 ALA A C 1
ATOM 1728 O O . ALA A 1 213 ? 4.179 9.414 -6.096 1.00 93.69 213 ALA A O 1
ATOM 1729 N N . ARG A 1 214 ? 5.626 8.591 -7.611 1.00 92.50 214 ARG A N 1
ATOM 1730 C CA . ARG A 1 214 ? 6.658 9.622 -7.438 1.00 92.50 214 ARG A CA 1
ATOM 1731 C C . ARG A 1 214 ? 6.251 10.950 -8.074 1.00 92.50 214 ARG A C 1
ATOM 1733 O O . ARG A 1 214 ? 6.712 11.988 -7.617 1.00 92.50 214 ARG A O 1
ATOM 1740 N N . GLU A 1 215 ? 5.398 10.899 -9.094 1.00 93.62 215 GLU A N 1
ATOM 1741 C CA . GLU A 1 215 ? 4.984 12.060 -9.886 1.00 93.62 215 GLU A CA 1
ATOM 1742 C C . GLU A 1 215 ? 3.578 12.532 -9.502 1.00 93.62 215 GLU A C 1
ATOM 1744 O O . GLU A 1 215 ? 3.352 13.722 -9.301 1.00 93.62 215 GLU A O 1
ATOM 1749 N N . HIS A 1 216 ? 2.642 11.595 -9.335 1.00 94.56 216 HIS A N 1
ATOM 1750 C CA . HIS A 1 216 ? 1.223 11.898 -9.121 1.00 94.56 216 HIS A CA 1
ATOM 1751 C C . HIS A 1 216 ? 0.749 11.656 -7.679 1.00 94.56 216 HIS A C 1
ATOM 1753 O O . HIS A 1 216 ? -0.364 12.039 -7.310 1.00 94.56 216 HIS A O 1
ATOM 1759 N N . GLY A 1 217 ? 1.562 11.002 -6.845 1.00 93.88 217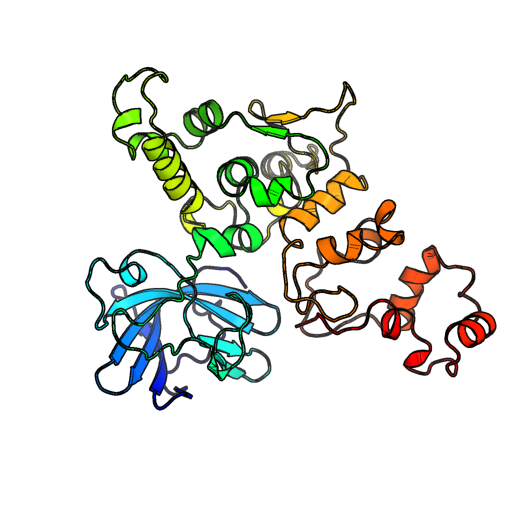 GLY A N 1
ATOM 1760 C CA . GLY A 1 217 ? 1.244 10.786 -5.437 1.00 93.88 217 GLY A CA 1
ATOM 1761 C C . GLY A 1 217 ? 1.394 12.069 -4.617 1.00 93.88 217 GLY A C 1
ATOM 1762 O O . GLY A 1 217 ? 2.322 12.845 -4.812 1.00 93.88 217 GLY A O 1
ATOM 1763 N N . VAL A 1 218 ? 0.522 12.260 -3.626 1.00 93.44 218 VAL A N 1
ATOM 1764 C CA . VAL A 1 218 ? 0.692 13.311 -2.606 1.00 93.44 218 VAL A CA 1
ATOM 1765 C C . VAL A 1 218 ? 1.907 12.997 -1.735 1.00 93.44 218 VAL A C 1
ATOM 1767 O O . VAL A 1 218 ? 2.656 13.885 -1.334 1.00 93.44 218 VAL A O 1
ATOM 1770 N N . THR A 1 219 ? 2.098 11.722 -1.388 1.00 92.88 219 THR A N 1
ATOM 1771 C CA . THR A 1 219 ? 3.246 11.260 -0.598 1.00 92.88 219 THR A CA 1
ATOM 1772 C C . THR A 1 219 ? 3.490 9.773 -0.837 1.00 92.88 219 THR A C 1
ATOM 1774 O O . THR A 1 219 ? 2.546 8.982 -0.846 1.00 92.88 219 THR A O 1
ATOM 1777 N N . LEU A 1 220 ? 4.757 9.361 -0.956 1.00 92.31 220 LEU A N 1
ATOM 1778 C CA . LEU A 1 220 ? 5.129 7.945 -0.875 1.00 92.31 220 LEU A CA 1
ATOM 1779 C C . LEU A 1 220 ? 4.971 7.450 0.569 1.00 92.31 220 LEU A C 1
ATOM 1781 O O . LEU A 1 220 ? 5.596 7.982 1.485 1.00 92.31 220 LEU A O 1
ATOM 1785 N N . GLY A 1 221 ? 4.136 6.432 0.773 1.00 91.06 221 GLY A N 1
ATOM 1786 C CA . GLY A 1 221 ? 3.688 6.017 2.103 1.00 91.06 221 GLY A CA 1
ATOM 1787 C C . GLY A 1 221 ? 2.301 6.552 2.468 1.00 91.06 221 GLY A C 1
ATOM 1788 O O . GLY A 1 221 ? 1.646 7.234 1.682 1.00 91.06 221 GLY A O 1
ATOM 1789 N N . ILE A 1 222 ? 1.853 6.222 3.679 1.00 92.19 222 ILE A N 1
ATOM 1790 C CA . ILE A 1 222 ? 0.573 6.668 4.242 1.00 92.19 222 ILE A CA 1
ATOM 1791 C C . ILE A 1 222 ? 0.791 7.975 5.009 1.00 92.19 222 ILE A C 1
ATOM 1793 O O . ILE A 1 222 ? 1.474 7.979 6.033 1.00 92.19 222 ILE A O 1
ATOM 1797 N N . SER A 1 223 ? 0.233 9.075 4.502 1.00 92.75 223 SER A N 1
ATOM 1798 C CA . SER A 1 223 ? 0.271 10.408 5.114 1.00 92.75 223 SER A CA 1
ATOM 1799 C C . SER A 1 223 ? -1.127 10.857 5.561 1.00 92.75 223 SER A C 1
ATOM 1801 O O . SER A 1 223 ? -2.093 10.098 5.460 1.00 92.75 223 SER A O 1
ATOM 1803 N N . CYS A 1 224 ? -1.247 12.080 6.089 1.00 94.06 224 CYS A N 1
ATOM 1804 C CA . CYS A 1 224 ? -2.501 12.628 6.614 1.00 94.06 224 CYS A CA 1
ATOM 1805 C C . CYS A 1 224 ? -3.662 12.455 5.622 1.00 94.06 224 CYS A C 1
ATOM 1807 O O . CYS A 1 224 ? -4.711 11.936 5.996 1.00 94.06 224 CYS A O 1
ATOM 1809 N N . GLU A 1 225 ? -3.432 12.806 4.354 1.00 94.12 225 GLU A N 1
ATOM 1810 C CA . GLU A 1 225 ? -4.393 12.762 3.246 1.00 94.12 225 GLU A CA 1
ATOM 1811 C C . GLU A 1 225 ? -4.960 11.368 2.963 1.00 94.12 225 GLU A C 1
ATOM 1813 O O . GLU A 1 225 ? -6.064 11.248 2.426 1.00 94.12 225 GLU A O 1
ATOM 1818 N N . ALA A 1 226 ? -4.236 10.309 3.339 1.00 94.12 226 ALA A N 1
ATOM 1819 C CA . ALA A 1 226 ? -4.714 8.949 3.154 1.00 94.12 226 ALA A CA 1
ATOM 1820 C C . ALA A 1 226 ? -5.964 8.704 3.993 1.00 94.12 226 ALA A C 1
ATOM 1822 O O . ALA A 1 226 ? -6.892 8.075 3.503 1.00 94.12 226 ALA A O 1
ATOM 1823 N N . CYS A 1 227 ? -6.026 9.228 5.221 1.00 94.88 227 CYS A N 1
ATOM 1824 C CA . CYS A 1 227 ? -7.128 9.009 6.166 1.00 94.88 227 CYS A CA 1
ATOM 1825 C C . CYS A 1 227 ? -8.034 10.237 6.320 1.00 94.88 227 CYS A C 1
ATOM 1827 O O . CYS A 1 227 ? -9.246 10.102 6.488 1.00 94.88 227 CYS A O 1
ATOM 1829 N N . HIS A 1 228 ? -7.443 11.425 6.266 1.00 95.06 228 HIS A N 1
ATOM 1830 C CA . HIS A 1 228 ? -8.089 12.711 6.457 1.00 95.06 228 HIS A CA 1
ATOM 1831 C C . HIS A 1 228 ? -8.231 13.430 5.121 1.00 95.06 228 HIS A C 1
ATOM 1833 O O . HIS A 1 228 ? -7.277 13.590 4.376 1.00 95.06 228 HIS A O 1
ATOM 1839 N N . LEU A 1 229 ? -9.422 13.919 4.811 1.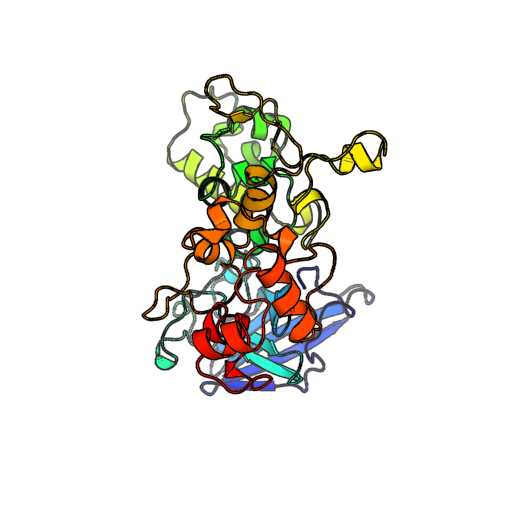00 93.81 229 LEU A N 1
ATOM 1840 C CA . LEU A 1 229 ? -9.704 14.554 3.533 1.00 93.81 229 LEU A CA 1
ATOM 1841 C C . LEU A 1 229 ? -9.662 16.074 3.671 1.00 93.81 229 LEU A C 1
ATOM 1843 O O . LEU A 1 229 ? -10.353 16.666 4.505 1.00 93.81 229 LEU A O 1
ATOM 1847 N N . GLY A 1 230 ? -8.864 16.703 2.806 1.00 92.12 230 GLY A N 1
ATOM 1848 C CA . GLY A 1 230 ? -8.665 18.149 2.776 1.00 92.12 230 GLY A CA 1
ATOM 1849 C C . GLY A 1 230 ? -7.537 18.665 3.672 1.00 92.12 230 GLY A C 1
ATOM 1850 O O . GLY A 1 230 ? -7.602 19.836 4.049 1.00 92.12 230 GLY A O 1
ATOM 1851 N N . SER A 1 231 ? -6.524 17.854 4.007 1.00 92.50 231 SER A N 1
ATOM 1852 C CA . SER A 1 231 ? -5.444 18.296 4.902 1.00 92.50 231 SER A CA 1
ATOM 1853 C C . SER A 1 231 ? -4.625 19.463 4.345 1.00 92.50 231 SER A C 1
ATOM 1855 O O . SER A 1 231 ? -4.247 20.318 5.133 1.00 92.50 231 SER A O 1
ATOM 1857 N N . ARG A 1 232 ? -4.462 19.617 3.022 1.00 90.88 232 ARG A N 1
ATOM 1858 C CA . ARG A 1 232 ? -3.909 20.853 2.425 1.00 90.88 232 ARG A CA 1
ATOM 1859 C C . ARG A 1 232 ? -4.621 22.122 2.914 1.00 90.88 232 ARG A C 1
ATOM 1861 O O . ARG A 1 232 ? -3.974 23.029 3.424 1.00 90.88 232 ARG A O 1
ATOM 1868 N N . ARG A 1 233 ? -5.959 22.160 2.843 1.00 92.62 233 ARG A N 1
ATOM 1869 C CA . ARG A 1 233 ? -6.754 23.316 3.314 1.00 92.62 233 ARG A CA 1
ATOM 1870 C C . ARG A 1 233 ? -6.620 23.535 4.820 1.00 92.62 233 ARG A C 1
ATOM 1872 O O . ARG A 1 233 ? -6.721 24.667 5.278 1.00 92.62 233 ARG A O 1
ATOM 1879 N N . HIS A 1 234 ? -6.435 22.455 5.577 1.00 94.69 234 HIS A N 1
ATOM 1880 C CA . HIS A 1 234 ? -6.177 22.519 7.012 1.00 94.69 234 HIS A CA 1
ATOM 1881 C C . HIS A 1 234 ? -4.775 23.060 7.324 1.00 94.69 234 HIS A C 1
ATOM 1883 O O . HIS A 1 234 ? -4.625 23.870 8.229 1.00 94.69 234 HIS A O 1
ATOM 1889 N N . ALA A 1 235 ? -3.758 22.657 6.562 1.00 94.00 235 ALA A N 1
ATOM 1890 C CA . ALA A 1 235 ? -2.396 23.160 6.705 1.00 94.00 235 ALA A CA 1
ATOM 1891 C C . ALA A 1 235 ? -2.311 24.659 6.369 1.00 94.00 235 ALA A C 1
ATOM 1893 O O . ALA A 1 235 ? -1.629 25.405 7.063 1.00 94.00 235 ALA A O 1
ATOM 1894 N N . GLU A 1 236 ? -3.051 25.107 5.350 1.00 96.62 236 GLU A N 1
ATOM 1895 C CA . GLU A 1 236 ? -3.182 26.524 4.980 1.00 96.62 236 GLU A CA 1
ATOM 1896 C C . GLU A 1 236 ? -3.988 27.331 6.014 1.00 96.62 236 GLU A C 1
ATOM 1898 O O . GLU A 1 236 ? -3.724 28.511 6.236 1.00 96.62 236 GLU A O 1
ATOM 1903 N N . ASN A 1 237 ? -4.987 26.711 6.649 1.00 96.69 237 ASN A N 1
ATOM 1904 C CA . ASN A 1 237 ? -5.802 27.332 7.686 1.00 96.69 237 ASN A CA 1
ATOM 1905 C C . ASN A 1 237 ? -6.219 26.298 8.753 1.00 96.69 237 ASN A C 1
ATOM 1907 O O . ASN A 1 237 ? -7.213 25.589 8.554 1.00 96.69 237 ASN A O 1
ATOM 1911 N N . PRO A 1 238 ? -5.550 26.269 9.923 1.00 95.06 238 PRO A N 1
ATOM 1912 C CA . PRO A 1 238 ? -5.799 25.276 10.972 1.00 95.06 238 PRO A CA 1
ATOM 1913 C C . PRO A 1 238 ? -7.231 25.254 11.522 1.00 95.06 238 PRO A C 1
ATOM 1915 O O . PRO A 1 238 ? -7.662 24.245 12.078 1.00 95.06 238 PRO A O 1
ATOM 1918 N N . THR A 1 239 ? -8.001 26.334 11.341 1.00 96.06 239 THR A N 1
ATOM 1919 C CA . THR A 1 239 ? -9.421 26.381 11.739 1.00 96.06 239 THR A CA 1
ATOM 1920 C C . THR A 1 239 ? -10.323 25.539 10.830 1.00 96.06 239 THR A C 1
ATOM 1922 O O . THR A 1 239 ? -11.415 25.140 11.234 1.00 96.06 239 THR A O 1
ATOM 1925 N N . ARG A 1 240 ? -9.872 25.212 9.610 1.00 93.56 240 ARG A N 1
ATOM 1926 C CA . ARG A 1 240 ? -10.564 24.294 8.701 1.00 93.56 240 ARG A CA 1
ATOM 1927 C C . ARG A 1 240 ? -10.151 22.868 9.026 1.00 93.56 240 ARG A C 1
ATOM 1929 O O . ARG A 1 240 ? -9.082 22.423 8.626 1.00 93.56 240 ARG A O 1
ATOM 1936 N N . LEU A 1 241 ? -10.993 22.145 9.755 1.00 93.25 241 LEU A N 1
ATOM 1937 C CA . LEU A 1 241 ? -10.699 20.764 10.131 1.00 93.25 241 LEU A CA 1
ATOM 1938 C C . LEU A 1 241 ? -10.832 19.810 8.928 1.00 93.25 241 LEU A C 1
ATOM 1940 O O . LEU A 1 241 ? -11.797 19.930 8.164 1.00 93.25 241 LEU A O 1
ATOM 1944 N N . PRO A 1 242 ? -9.922 18.830 8.771 1.00 94.56 242 PRO A N 1
ATOM 1945 C CA . PRO A 1 242 ? -10.084 17.774 7.781 1.00 94.56 242 PRO A CA 1
ATOM 1946 C C . PRO A 1 242 ? -11.340 16.937 8.045 1.00 94.56 242 PRO A C 1
ATOM 1948 O O . PRO A 1 242 ? -11.722 16.696 9.194 1.00 94.56 242 PRO A O 1
ATOM 1951 N N . GLY A 1 243 ? -11.963 16.460 6.970 1.00 94.75 243 GLY A N 1
ATOM 1952 C CA . GLY A 1 243 ? -13.110 15.556 7.028 1.00 94.75 243 GLY A CA 1
ATOM 1953 C C . GLY A 1 243 ? -12.721 14.091 6.831 1.00 94.75 243 GLY A C 1
ATOM 1954 O O . GLY A 1 243 ? -11.573 13.777 6.544 1.00 94.75 243 GLY A O 1
ATOM 1955 N N . PHE A 1 244 ? -13.698 13.193 6.936 1.00 94.88 244 PHE A N 1
ATOM 1956 C CA . PHE A 1 244 ? -13.536 11.758 6.646 1.00 94.88 244 PHE A CA 1
ATOM 1957 C C . PHE A 1 244 ? -14.508 11.236 5.578 1.00 94.88 244 PHE A C 1
ATOM 1959 O O . PHE A 1 244 ? -14.464 10.067 5.218 1.00 94.88 244 PHE A O 1
ATOM 1966 N N . SER A 1 245 ? -15.379 12.106 5.062 1.00 92.50 245 SER A N 1
ATOM 1967 C CA . SER A 1 245 ? -16.257 11.804 3.930 1.00 92.50 245 SER A CA 1
ATOM 1968 C C . SER A 1 245 ? -15.768 12.539 2.685 1.00 92.50 245 SER A C 1
ATOM 1970 O O . SER A 1 245 ? -15.410 13.720 2.798 1.00 92.50 245 SER A O 1
ATOM 1972 N N . PRO A 1 246 ? -15.788 11.898 1.504 1.00 91.69 246 PRO A N 1
ATOM 1973 C CA . PRO A 1 246 ? -15.395 12.543 0.265 1.00 91.69 246 PRO A CA 1
ATOM 1974 C C . PRO A 1 246 ? -16.380 13.654 -0.098 1.00 91.69 246 PRO A C 1
ATOM 1976 O O . PRO A 1 246 ? -17.585 13.537 0.127 1.00 91.69 246 PRO A O 1
ATOM 1979 N N . ARG A 1 247 ? -15.851 14.748 -0.651 1.00 89.00 247 ARG A N 1
ATOM 1980 C CA . ARG A 1 247 ? -16.623 15.845 -1.244 1.00 89.00 247 ARG A CA 1
ATOM 1981 C C . ARG A 1 247 ? -15.885 16.318 -2.491 1.00 89.00 247 ARG A C 1
ATOM 1983 O O . ARG A 1 247 ? -14.715 16.685 -2.395 1.00 89.00 247 ARG A O 1
ATOM 1990 N N . SER A 1 248 ? -16.562 16.296 -3.629 1.00 92.19 248 SER A N 1
ATOM 1991 C CA . SER A 1 248 ? -16.037 16.723 -4.925 1.00 92.19 248 SER A CA 1
ATOM 1992 C C . SER A 1 248 ? -17.209 17.183 -5.795 1.00 92.19 248 SER A C 1
ATOM 1994 O O . SER A 1 248 ? -18.271 16.569 -5.683 1.00 92.19 248 SER A O 1
ATOM 1996 N N . PRO A 1 249 ? -17.050 18.207 -6.654 1.00 94.38 249 PRO A N 1
ATOM 1997 C CA . PRO A 1 249 ? -18.055 18.523 -7.671 1.00 94.38 249 PRO A CA 1
ATOM 1998 C C . PRO A 1 249 ? -18.300 17.347 -8.635 1.00 94.38 249 PRO A C 1
ATOM 2000 O O . PRO A 1 249 ? -19.405 17.199 -9.143 1.00 94.38 249 PRO A O 1
ATOM 2003 N N . HIS A 1 250 ? -17.317 16.455 -8.807 1.00 95.94 250 HIS A N 1
ATOM 2004 C CA . HIS A 1 250 ? -17.416 15.265 -9.662 1.00 95.94 250 HIS A CA 1
ATOM 2005 C C . HIS A 1 250 ? -17.972 14.025 -8.947 1.00 95.94 250 HIS A C 1
ATOM 2007 O O . HIS A 1 250 ? -18.046 12.955 -9.545 1.00 95.94 250 HIS A O 1
ATOM 2013 N N . LEU A 1 251 ? -18.317 14.117 -7.657 1.00 94.12 251 LEU A N 1
ATOM 2014 C CA . LEU A 1 251 ? -18.819 12.982 -6.882 1.00 94.12 251 LEU A CA 1
ATOM 2015 C C . LEU A 1 251 ? -20.270 13.206 -6.471 1.00 94.12 251 LEU A C 1
ATOM 2017 O O . LEU A 1 251 ? -20.568 14.091 -5.668 1.00 94.12 251 LEU A O 1
ATOM 2021 N N . ARG A 1 252 ? -21.151 12.312 -6.918 1.00 93.38 252 ARG A N 1
ATOM 2022 C CA . ARG A 1 252 ? -22.523 12.214 -6.417 1.00 93.38 252 ARG A CA 1
ATOM 2023 C C . ARG A 1 252 ? -22.673 10.957 -5.568 1.00 93.38 252 ARG A C 1
ATOM 2025 O O . ARG A 1 252 ? -22.507 9.850 -6.061 1.00 93.38 252 ARG A O 1
ATOM 2032 N N . ALA A 1 253 ? -23.042 11.122 -4.304 1.00 91.44 253 ALA A N 1
ATOM 2033 C CA . ALA A 1 253 ? -23.395 10.010 -3.424 1.00 91.44 253 ALA A CA 1
ATOM 2034 C C . ALA A 1 253 ? -24.920 9.848 -3.344 1.00 91.44 253 ALA A C 1
ATOM 2036 O O . ALA A 1 253 ? -25.645 10.830 -3.170 1.00 91.44 253 ALA A O 1
ATOM 2037 N N . GLU A 1 254 ? -25.417 8.618 -3.451 1.00 92.81 254 GLU A N 1
ATOM 2038 C CA . GLU A 1 254 ? -26.841 8.315 -3.288 1.00 92.81 254 GLU A CA 1
ATOM 2039 C C . GLU A 1 254 ? -27.175 8.059 -1.822 1.00 92.81 254 GLU A C 1
ATOM 2041 O O . GLU A 1 254 ? -26.973 6.972 -1.288 1.00 92.81 254 GLU A O 1
ATOM 2046 N N . THR A 1 255 ? -27.704 9.081 -1.154 1.00 88.31 255 THR A N 1
ATOM 2047 C CA . THR A 1 255 ? -27.980 9.034 0.292 1.00 88.31 255 THR A CA 1
ATOM 2048 C C . THR A 1 255 ? -29.467 9.018 0.631 1.00 88.31 255 THR A C 1
ATOM 2050 O O . THR A 1 255 ? -29.833 9.057 1.807 1.00 88.31 255 THR A O 1
ATOM 2053 N N . GLY A 1 256 ? -30.342 9.029 -0.382 1.00 86.12 256 GLY A N 1
ATOM 2054 C CA . GLY A 1 256 ? -31.788 9.176 -0.190 1.00 86.12 256 GLY A CA 1
ATOM 2055 C C . GLY A 1 256 ? -32.177 10.500 0.481 1.00 86.12 256 GLY A C 1
ATOM 2056 O O . GLY A 1 256 ? -33.121 10.534 1.262 1.00 86.12 256 GLY A O 1
ATOM 2057 N N . GLY A 1 257 ? -31.410 11.573 0.243 1.00 82.12 257 GLY A N 1
ATOM 2058 C CA . GLY A 1 257 ? -31.643 12.899 0.831 1.00 82.12 257 GLY A CA 1
ATOM 2059 C C . GLY A 1 257 ? -31.030 13.103 2.221 1.00 82.12 257 GLY A C 1
ATOM 2060 O O . GLY A 1 257 ? -31.145 14.190 2.781 1.00 82.12 257 GLY A O 1
ATOM 2061 N N . ARG A 1 258 ? -30.351 12.094 2.783 1.00 86.00 258 ARG A N 1
ATOM 2062 C CA . ARG A 1 258 ? -29.619 12.240 4.049 1.00 86.00 258 ARG A CA 1
ATOM 2063 C C . ARG A 1 258 ? -28.349 13.062 3.846 1.00 86.00 258 ARG A C 1
ATOM 2065 O O . ARG A 1 258 ? -27.601 12.839 2.892 1.00 86.00 258 ARG A O 1
ATOM 2072 N N . GLU A 1 259 ? -28.080 13.973 4.772 1.00 85.75 259 GLU A N 1
ATOM 2073 C CA . GLU A 1 259 ? -26.824 14.716 4.797 1.00 85.75 259 GLU A CA 1
ATOM 2074 C C . GLU A 1 259 ? -25.656 13.788 5.166 1.00 85.75 259 GLU A C 1
ATOM 2076 O O . GLU A 1 259 ? -25.727 13.030 6.137 1.00 85.75 259 GLU A O 1
ATOM 2081 N N . ILE A 1 260 ? -24.553 13.863 4.413 1.00 86.25 260 ILE A N 1
ATOM 2082 C CA . ILE A 1 260 ? -23.336 13.122 4.752 1.00 86.25 260 ILE A CA 1
ATOM 2083 C C . ILE A 1 260 ? -22.499 13.941 5.731 1.00 86.25 260 ILE A C 1
ATOM 2085 O O . ILE A 1 260 ? -21.839 14.919 5.368 1.00 86.25 260 ILE A O 1
ATOM 2089 N N . SER A 1 261 ? -22.467 13.492 6.984 1.00 90.00 261 SER A N 1
ATOM 2090 C CA . SER A 1 261 ? -21.525 14.013 7.972 1.00 90.00 261 SER A CA 1
ATOM 2091 C C . SER A 1 261 ? -20.090 13.715 7.537 1.00 90.00 261 SER A C 1
ATOM 2093 O O . SER A 1 261 ? -19.751 12.569 7.259 1.00 90.00 261 SER A O 1
ATOM 2095 N N . SER A 1 262 ? -19.205 14.715 7.554 1.00 90.19 262 SER A N 1
ATOM 2096 C CA . SER A 1 262 ? -17.758 14.505 7.371 1.00 90.19 262 SER A CA 1
ATOM 2097 C C . SER A 1 262 ? -17.017 14.186 8.671 1.00 90.19 262 SER A C 1
ATOM 2099 O O . SER A 1 262 ? -15.788 14.159 8.673 1.00 90.19 262 SER A O 1
ATOM 2101 N N . GLY A 1 263 ? -17.739 13.991 9.777 1.00 93.75 263 GLY A N 1
ATOM 2102 C CA . GLY A 1 263 ? -17.166 13.770 11.100 1.00 93.75 263 GLY A CA 1
ATOM 2103 C C . GLY A 1 263 ? -16.614 12.359 11.323 1.00 93.75 263 GLY A C 1
ATOM 2104 O O . GLY A 1 263 ? -16.655 11.489 10.453 1.00 93.75 263 GLY A O 1
ATOM 2105 N N . ARG A 1 264 ? -16.128 12.130 12.547 1.00 93.62 264 ARG A N 1
ATOM 2106 C CA . ARG A 1 264 ? -15.537 10.866 13.029 1.00 93.62 264 ARG A CA 1
ATOM 2107 C C . ARG A 1 264 ? -16.607 9.847 13.457 1.00 93.62 264 ARG A C 1
ATOM 2109 O O . ARG A 1 264 ? -16.621 9.378 14.600 1.00 93.62 264 ARG A O 1
ATOM 2116 N N . ASN A 1 265 ? -17.548 9.542 12.569 1.00 92.44 265 ASN A N 1
ATOM 2117 C CA . ASN A 1 265 ? -18.592 8.541 12.817 1.00 92.44 265 ASN A CA 1
ATOM 2118 C C . ASN A 1 265 ? -18.121 7.119 12.442 1.00 92.44 265 ASN A C 1
ATOM 2120 O O . ASN A 1 265 ? -17.023 6.950 11.912 1.00 92.44 265 ASN A O 1
ATOM 2124 N N . HIS A 1 266 ? -18.928 6.108 12.787 1.00 92.00 266 HIS A N 1
ATOM 2125 C CA . HIS A 1 266 ? -18.633 4.690 12.526 1.00 92.00 266 HIS A CA 1
ATOM 2126 C C . HIS A 1 266 ? -18.317 4.442 11.053 1.00 92.00 266 HIS A C 1
ATOM 2128 O O . HIS A 1 266 ? -17.206 4.043 10.721 1.00 92.00 266 HIS A O 1
ATOM 2134 N N . THR A 1 267 ? -19.251 4.820 10.189 1.00 91.31 267 THR A N 1
ATOM 2135 C CA . THR A 1 267 ? -19.190 4.682 8.737 1.00 91.31 267 THR A CA 1
ATOM 2136 C C . THR A 1 267 ? -17.910 5.262 8.127 1.00 91.31 267 THR A C 1
ATOM 2138 O O . THR A 1 267 ? -17.185 4.564 7.421 1.00 91.31 267 THR A O 1
ATOM 2141 N N . ASN A 1 268 ? -17.591 6.522 8.429 1.00 93.50 268 ASN A N 1
ATOM 2142 C CA . ASN A 1 268 ? -16.476 7.228 7.805 1.00 93.50 268 ASN A CA 1
ATOM 2143 C C . ASN A 1 268 ? -15.109 6.687 8.237 1.00 93.50 268 ASN A C 1
ATOM 2145 O O . ASN A 1 268 ? -14.229 6.514 7.398 1.00 93.50 268 ASN A O 1
ATOM 2149 N N . LEU A 1 269 ? -14.909 6.433 9.537 1.00 94.56 269 LEU A N 1
ATOM 2150 C CA . LEU A 1 269 ? -13.616 5.943 10.031 1.00 94.56 269 LEU A CA 1
ATOM 2151 C C . LEU A 1 269 ? -13.337 4.524 9.536 1.00 94.56 269 LEU A C 1
ATOM 2153 O O . LEU A 1 269 ? -12.223 4.218 9.118 1.00 94.56 269 LEU A O 1
ATOM 2157 N N . ASN A 1 270 ? -14.361 3.679 9.541 1.00 93.94 270 ASN A N 1
ATOM 2158 C CA . ASN A 1 270 ? -14.242 2.297 9.111 1.00 93.94 270 ASN A CA 1
ATOM 2159 C C . ASN A 1 270 ? -14.016 2.184 7.605 1.00 93.94 270 ASN A C 1
ATOM 2161 O O . ASN A 1 270 ? -13.111 1.463 7.188 1.00 93.94 270 ASN A O 1
ATOM 2165 N N . TRP A 1 271 ? -14.734 2.962 6.787 1.00 94.00 271 TRP A N 1
ATOM 2166 C CA . TRP A 1 271 ? -14.438 3.033 5.357 1.00 94.00 271 TRP A CA 1
ATOM 2167 C C . TRP A 1 271 ? -13.029 3.580 5.100 1.00 94.00 271 TRP A C 1
ATOM 2169 O O . TRP A 1 271 ? -12.313 3.050 4.251 1.00 94.00 271 TRP A O 1
ATOM 2179 N N . ALA A 1 272 ? -12.576 4.573 5.877 1.00 95.31 272 ALA A N 1
ATOM 2180 C CA . ALA A 1 272 ? -11.231 5.115 5.729 1.00 95.31 272 ALA A CA 1
ATOM 2181 C C . ALA A 1 272 ? -10.145 4.034 5.868 1.00 95.31 272 ALA A C 1
ATOM 2183 O O . ALA A 1 272 ? -9.242 4.010 5.029 1.00 95.31 272 ALA A O 1
ATOM 2184 N N . CYS A 1 273 ? -10.267 3.137 6.855 1.00 94.69 273 CYS A N 1
ATOM 2185 C CA . CYS A 1 273 ? -9.387 1.978 7.051 1.00 94.69 273 CYS A CA 1
ATOM 2186 C C . CYS A 1 273 ? -9.620 0.874 6.006 1.00 94.69 273 CYS A C 1
ATOM 2188 O O . CYS A 1 273 ? -8.665 0.307 5.472 1.00 94.69 273 CYS A O 1
ATOM 2190 N N . GLY A 1 274 ? -10.886 0.586 5.691 1.00 94.12 274 GLY A N 1
ATOM 2191 C CA . GLY A 1 274 ? -11.307 -0.470 4.770 1.00 94.12 274 GLY A CA 1
ATOM 2192 C C . GLY A 1 274 ? -10.868 -0.257 3.321 1.00 94.12 274 GLY A C 1
ATOM 2193 O O . GLY A 1 274 ? -10.843 -1.214 2.557 1.00 94.12 274 GLY A O 1
ATOM 2194 N N . ARG A 1 275 ? -10.451 0.957 2.939 1.00 93.62 275 ARG A N 1
ATOM 2195 C CA . ARG A 1 275 ? -9.814 1.212 1.632 1.00 93.62 275 ARG A CA 1
ATOM 2196 C C . ARG A 1 275 ? -8.488 0.468 1.450 1.00 93.62 275 ARG A C 1
ATOM 2198 O O . ARG A 1 275 ? -8.119 0.200 0.313 1.00 93.62 275 ARG A O 1
ATOM 2205 N N . CYS A 1 276 ? -7.789 0.141 2.540 1.00 92.75 276 CYS A N 1
ATOM 2206 C CA . CYS A 1 276 ? -6.490 -0.539 2.483 1.00 92.75 276 CYS A CA 1
ATOM 2207 C C . CYS A 1 276 ? -6.472 -1.874 3.234 1.00 92.75 276 CYS A C 1
ATOM 2209 O O . CYS A 1 276 ? -5.839 -2.820 2.778 1.00 92.75 276 CYS A O 1
ATOM 2211 N N . HIS A 1 277 ? -7.176 -1.963 4.364 1.00 92.75 277 HIS A N 1
ATOM 2212 C CA . HIS A 1 277 ? -7.231 -3.157 5.215 1.00 92.75 277 HIS A CA 1
ATOM 2213 C C . HIS A 1 277 ? -8.347 -4.123 4.803 1.00 92.75 277 HIS A C 1
ATOM 2215 O O . HIS A 1 277 ? -8.980 -4.752 5.648 1.00 92.75 277 HIS A O 1
ATOM 2221 N N . ALA A 1 278 ? -8.619 -4.221 3.505 1.00 90.25 278 ALA A N 1
ATOM 2222 C CA . ALA A 1 278 ? -9.622 -5.110 2.944 1.00 90.25 278 ALA A CA 1
ATOM 2223 C C . ALA A 1 278 ? -9.060 -5.824 1.718 1.00 90.25 278 ALA A C 1
ATOM 2225 O O . ALA A 1 278 ? -8.340 -5.244 0.908 1.00 90.25 278 ALA A O 1
ATOM 2226 N N . GLY A 1 279 ? -9.419 -7.091 1.551 1.00 85.62 279 GLY A N 1
ATOM 2227 C CA . GLY A 1 279 ? -8.895 -7.884 0.447 1.00 85.62 279 GLY A CA 1
ATOM 2228 C C . GLY A 1 279 ? -9.399 -9.315 0.454 1.00 85.62 279 GLY A C 1
ATOM 2229 O O . GLY A 1 279 ? -10.277 -9.679 1.234 1.00 85.62 279 GLY A O 1
ATOM 2230 N N . ALA A 1 280 ? -8.885 -10.113 -0.470 1.00 83.75 280 ALA A N 1
ATOM 2231 C CA . ALA A 1 280 ? -9.036 -11.559 -0.449 1.00 83.75 280 ALA A CA 1
ATOM 2232 C C . ALA A 1 280 ? -7.673 -12.169 -0.115 1.00 83.75 280 ALA A C 1
ATOM 2234 O O . ALA A 1 280 ? -6.660 -11.776 -0.709 1.00 83.75 280 ALA A O 1
ATOM 2235 N N . ARG A 1 281 ? -7.650 -13.070 0.868 1.00 85.50 281 ARG A N 1
ATOM 2236 C CA . ARG A 1 281 ? -6.516 -13.934 1.231 1.00 85.50 281 ARG A CA 1
ATOM 2237 C C . ARG A 1 281 ? -6.976 -15.380 1.091 1.00 85.50 281 ARG A C 1
ATOM 2239 O O . ARG A 1 281 ? -8.176 -15.634 1.003 1.00 85.50 281 ARG A O 1
ATOM 2246 N N . SER A 1 282 ? -6.030 -16.313 1.101 1.00 85.44 282 SER A N 1
ATOM 2247 C CA . SER A 1 282 ? -6.380 -17.678 1.491 1.00 85.44 282 SER A CA 1
ATOM 2248 C C . SER A 1 282 ? -6.991 -17.626 2.892 1.00 85.44 282 SER A C 1
ATOM 2250 O O . SER A 1 282 ? -6.608 -16.780 3.698 1.00 85.44 282 SER A O 1
ATOM 2252 N N . GLU A 1 283 ? -7.975 -18.474 3.160 1.00 86.19 283 GLU A N 1
ATOM 2253 C CA . GLU A 1 283 ? -8.662 -18.505 4.448 1.00 86.19 283 GLU A CA 1
ATOM 2254 C C . GLU A 1 283 ? -8.339 -19.816 5.170 1.00 86.19 283 GLU A C 1
ATOM 2256 O O . GLU A 1 283 ? -8.244 -20.879 4.552 1.00 86.19 283 GLU A O 1
ATOM 2261 N N . PHE A 1 284 ? -8.167 -19.747 6.488 1.00 84.31 284 PHE A N 1
ATOM 2262 C CA . PHE A 1 284 ? -8.214 -20.925 7.344 1.00 84.31 284 PHE A CA 1
ATOM 2263 C C . PHE A 1 284 ? -9.616 -21.545 7.299 1.00 84.31 284 PHE A C 1
ATOM 2265 O O . PHE A 1 284 ? -10.588 -20.886 6.939 1.00 84.31 284 PHE A O 1
ATOM 2272 N N . ALA A 1 285 ? -9.752 -22.798 7.744 1.00 86.06 285 ALA A N 1
ATOM 2273 C CA . ALA A 1 285 ? -11.035 -23.513 7.732 1.00 86.06 285 ALA A CA 1
ATOM 2274 C C . ALA A 1 285 ? -12.181 -22.762 8.448 1.00 86.06 285 ALA A C 1
ATOM 2276 O O . ALA A 1 285 ? -13.343 -22.941 8.101 1.00 86.06 285 ALA A O 1
ATOM 2277 N N . ALA A 1 286 ? -11.857 -21.904 9.420 1.00 79.44 286 ALA A N 1
ATOM 2278 C CA . ALA A 1 286 ? -12.819 -21.069 10.140 1.00 79.44 286 ALA A CA 1
ATOM 2279 C C . ALA A 1 286 ? -13.107 -19.704 9.468 1.00 79.44 286 ALA A C 1
ATOM 2281 O O . ALA A 1 286 ? -13.736 -18.845 10.080 1.00 79.44 286 ALA A O 1
ATOM 2282 N N . GLY A 1 287 ? -12.647 -19.480 8.233 1.00 81.88 287 GLY A N 1
ATOM 2283 C CA . GLY A 1 287 ? -12.946 -18.283 7.438 1.00 81.88 287 GLY A CA 1
ATOM 2284 C C . GLY A 1 287 ? -12.144 -17.032 7.809 1.00 81.88 287 GLY A C 1
ATOM 2285 O O . GLY A 1 287 ? -12.498 -15.938 7.387 1.00 81.88 287 GLY A O 1
ATOM 2286 N N . MET A 1 288 ? -11.087 -17.147 8.612 1.00 83.19 288 MET A N 1
ATOM 2287 C CA . MET A 1 288 ? -10.145 -16.043 8.849 1.00 83.19 288 MET A CA 1
ATOM 2288 C C . MET A 1 288 ? -9.128 -16.057 7.716 1.00 83.19 288 MET A C 1
ATOM 2290 O O . MET A 1 288 ? -8.673 -17.147 7.361 1.00 83.19 288 MET A O 1
ATOM 2294 N N . GLY A 1 289 ? -8.730 -14.910 7.158 1.00 85.94 289 GLY A N 1
ATOM 2295 C CA . GLY A 1 289 ? -7.651 -14.947 6.165 1.00 85.94 289 GLY A CA 1
ATOM 2296 C C . GLY A 1 289 ? -6.330 -15.423 6.778 1.00 85.94 289 GLY A C 1
ATOM 2297 O O . GLY A 1 289 ? -6.262 -15.628 7.979 1.00 85.94 289 GLY A O 1
ATOM 2298 N N . THR A 1 290 ? -5.297 -15.658 5.973 1.00 83.88 290 THR A N 1
ATOM 2299 C CA . THR A 1 290 ? -4.045 -16.294 6.440 1.00 83.88 290 THR A CA 1
ATOM 2300 C C . THR A 1 290 ? -2.869 -15.333 6.629 1.00 83.88 290 THR A C 1
ATOM 2302 O O . THR A 1 290 ? -1.778 -15.766 6.983 1.00 83.88 290 THR A O 1
ATOM 2305 N N . TRP A 1 291 ? -3.046 -14.039 6.344 1.00 83.88 291 TRP A N 1
ATOM 2306 C CA . TRP A 1 291 ? -2.041 -12.996 6.585 1.00 83.88 291 TRP A CA 1
ATOM 2307 C C . TRP A 1 291 ? -2.692 -11.610 6.663 1.00 83.88 291 TRP A C 1
ATOM 2309 O O . TRP A 1 291 ? -3.887 -11.457 6.413 1.00 83.88 291 TRP A O 1
ATOM 2319 N N . ASN A 1 292 ? -1.894 -10.601 7.013 1.00 83.00 292 ASN A N 1
ATOM 2320 C CA . ASN A 1 292 ? -2.343 -9.253 7.363 1.00 83.00 292 ASN A CA 1
ATOM 2321 C C . ASN A 1 292 ? -2.976 -8.438 6.210 1.00 83.00 292 ASN A C 1
ATOM 2323 O O . ASN A 1 292 ? -3.033 -8.835 5.036 1.00 83.00 292 ASN A O 1
ATOM 2327 N N . SER A 1 293 ? -3.388 -7.218 6.569 1.00 86.50 293 SER A N 1
ATOM 2328 C CA . SER A 1 293 ? -3.937 -6.187 5.679 1.00 86.50 293 SER A CA 1
ATOM 2329 C C . SER A 1 293 ? -5.313 -6.546 5.097 1.00 86.50 293 SER A C 1
ATOM 2331 O O . SER A 1 293 ? -5.657 -6.143 3.987 1.00 86.50 293 SER A O 1
ATOM 2333 N N . ILE A 1 294 ? -6.096 -7.325 5.845 1.00 88.75 294 ILE A N 1
ATOM 2334 C CA . ILE A 1 294 ? -7.502 -7.682 5.570 1.00 88.75 294 ILE A CA 1
ATOM 2335 C C . ILE A 1 294 ? -8.372 -7.581 6.829 1.00 88.75 294 ILE A C 1
ATOM 2337 O O . ILE A 1 294 ? -9.494 -8.083 6.855 1.00 88.75 294 ILE A O 1
ATOM 2341 N N . GLU A 1 295 ? -7.856 -6.936 7.876 1.00 88.56 295 GLU A N 1
ATOM 2342 C CA . GLU A 1 295 ? -8.469 -6.893 9.199 1.00 88.56 295 GLU A CA 1
ATOM 2343 C C . GLU A 1 295 ? -9.891 -6.341 9.125 1.00 88.56 295 GLU A C 1
ATOM 2345 O O . GLU A 1 295 ? -10.749 -6.806 9.857 1.00 88.56 295 GLU A O 1
ATOM 2350 N N . TYR A 1 296 ? -10.176 -5.413 8.205 1.00 90.88 296 TYR A N 1
ATOM 2351 C CA . TYR A 1 296 ? -11.522 -4.892 7.993 1.00 90.88 296 TYR A CA 1
ATOM 2352 C C . TYR A 1 296 ? -12.474 -5.931 7.376 1.00 90.88 296 TYR A C 1
ATOM 2354 O O . TYR A 1 296 ? -13.630 -6.048 7.790 1.00 90.88 296 TYR A O 1
ATOM 2362 N N . THR A 1 297 ? -12.002 -6.705 6.393 1.00 88.88 297 THR A N 1
ATOM 2363 C CA . THR A 1 297 ? -12.798 -7.778 5.773 1.00 88.88 297 THR A CA 1
ATOM 2364 C C . THR A 1 297 ? -13.135 -8.877 6.782 1.00 88.88 297 THR A C 1
ATOM 2366 O O . THR A 1 297 ? -14.268 -9.353 6.776 1.00 88.88 297 THR A O 1
ATOM 2369 N N . ASP A 1 298 ? -12.206 -9.231 7.671 1.00 87.50 298 ASP A N 1
ATOM 2370 C CA . ASP A 1 298 ? -12.451 -10.212 8.737 1.00 87.50 298 ASP A CA 1
ATOM 2371 C C . ASP A 1 298 ? -13.354 -9.626 9.832 1.00 87.50 298 ASP A C 1
ATOM 2373 O O . ASP A 1 298 ? -14.365 -10.217 10.214 1.00 87.50 298 ASP A O 1
ATOM 2377 N N . ALA A 1 299 ? -13.035 -8.416 10.291 1.00 85.69 299 ALA A N 1
ATOM 2378 C CA . ALA A 1 299 ? -13.747 -7.711 11.347 1.00 85.69 299 ALA A CA 1
ATOM 2379 C C . ALA A 1 299 ? -15.243 -7.552 11.062 1.00 85.69 299 ALA A C 1
ATOM 2381 O O . ALA A 1 299 ? -16.073 -7.810 11.933 1.00 85.69 299 ALA A O 1
ATOM 2382 N N . THR A 1 300 ? -15.596 -7.158 9.836 1.00 86.50 300 THR A N 1
ATOM 2383 C CA . THR A 1 300 ? -16.992 -6.914 9.431 1.00 86.50 300 THR A CA 1
ATOM 2384 C C . THR A 1 300 ? -17.869 -8.169 9.421 1.00 86.50 300 THR A C 1
ATOM 2386 O O . THR A 1 300 ? -19.091 -8.039 9.394 1.00 86.50 300 THR A O 1
ATOM 2389 N N . ARG A 1 301 ? -17.283 -9.374 9.509 1.00 83.81 301 ARG A N 1
ATOM 2390 C CA . ARG A 1 301 ? -18.020 -10.640 9.686 1.00 83.81 301 ARG A CA 1
ATOM 2391 C C . ARG A 1 301 ? -18.493 -10.842 11.134 1.00 83.81 301 ARG A C 1
ATOM 2393 O O . ARG A 1 301 ? -19.413 -11.618 11.375 1.00 83.81 301 ARG A O 1
ATOM 2400 N N . GLY A 1 302 ? -17.881 -10.156 12.102 1.00 82.38 302 GLY A N 1
ATOM 2401 C CA . GLY A 1 302 ? -18.229 -10.245 13.519 1.00 82.38 302 GLY A CA 1
ATOM 2402 C C . GLY A 1 302 ? -19.298 -9.234 13.943 1.00 82.38 302 GLY A C 1
ATOM 2403 O O . GLY A 1 302 ? -19.259 -8.066 13.559 1.00 82.38 302 GLY A O 1
ATOM 2404 N N . ALA A 1 303 ? -20.211 -9.645 14.832 1.00 82.31 303 ALA A N 1
ATOM 2405 C CA . ALA A 1 303 ? -21.297 -8.789 15.335 1.00 82.31 303 ALA A CA 1
ATOM 2406 C C . ALA A 1 303 ? -20.798 -7.482 15.986 1.00 82.31 303 ALA A C 1
ATOM 2408 O O . ALA A 1 303 ? -21.453 -6.443 15.899 1.00 82.31 303 ALA A O 1
ATOM 2409 N N . CYS A 1 304 ? -19.610 -7.522 16.592 1.00 78.81 304 CYS A N 1
ATOM 2410 C CA . CYS A 1 304 ? -18.987 -6.400 17.288 1.00 78.81 304 CYS A CA 1
ATOM 2411 C C . CYS A 1 304 ? -18.743 -5.182 16.371 1.00 78.81 304 CYS A C 1
ATOM 2413 O O . CYS A 1 304 ? -19.005 -4.034 16.738 1.00 78.81 304 CYS A O 1
ATOM 2415 N N . TYR A 1 305 ? -18.329 -5.419 15.124 1.00 78.69 305 TYR A N 1
ATOM 2416 C CA . TYR A 1 305 ? -17.989 -4.347 14.182 1.00 78.69 305 TYR A CA 1
ATOM 2417 C C . TYR A 1 305 ? -19.196 -3.650 13.557 1.00 78.69 305 TYR A C 1
ATOM 2419 O O . TYR A 1 305 ? -19.033 -2.622 12.899 1.00 78.69 305 TYR A O 1
ATOM 2427 N N . SER A 1 306 ? -20.414 -4.125 13.828 1.00 80.12 306 SER A N 1
ATOM 2428 C CA . SER A 1 306 ? -21.630 -3.383 13.479 1.00 80.12 306 SER A CA 1
ATOM 2429 C C . SER A 1 306 ? -21.735 -2.036 14.210 1.00 80.12 306 SER A C 1
ATOM 2431 O O . SER A 1 306 ? -22.427 -1.145 13.726 1.00 80.12 306 SER A O 1
ATOM 2433 N N . GLN A 1 307 ? -21.037 -1.869 15.344 1.00 81.81 307 GLN A N 1
ATOM 2434 C CA . GLN A 1 307 ? -21.058 -0.648 16.163 1.00 81.81 307 GLN A CA 1
ATOM 2435 C C . GLN A 1 307 ? -19.663 -0.077 16.461 1.00 81.81 307 GLN A C 1
ATOM 2437 O O . GLN A 1 307 ? -19.540 1.124 16.712 1.00 81.81 307 GLN A O 1
ATOM 2442 N N . LEU A 1 308 ? -18.608 -0.900 16.419 1.00 89.69 308 LEU A N 1
ATOM 2443 C CA . LEU A 1 308 ? -17.244 -0.457 16.716 1.00 89.69 308 LEU A CA 1
ATOM 2444 C C . LEU A 1 308 ? -16.527 0.189 15.533 1.00 89.69 308 LEU A C 1
ATOM 2446 O O . LEU A 1 308 ? -16.743 -0.139 14.365 1.00 89.69 308 LEU A O 1
ATOM 2450 N N . LYS A 1 309 ? -15.600 1.080 15.871 1.00 92.12 309 LYS A N 1
ATOM 2451 C CA . LYS A 1 309 ? -14.632 1.694 14.969 1.00 92.12 309 LYS A CA 1
ATOM 2452 C C . LYS A 1 309 ? -13.271 1.049 15.182 1.00 92.12 309 LYS A C 1
ATOM 2454 O O . LYS A 1 309 ? -12.902 0.755 16.316 1.00 92.12 309 LYS A O 1
ATOM 2459 N N . CYS A 1 310 ? -12.458 0.949 14.133 1.00 91.94 310 CYS A N 1
ATOM 2460 C CA . CYS A 1 310 ? -11.071 0.468 14.252 1.00 91.94 310 CYS A CA 1
ATOM 2461 C C . CYS A 1 310 ? -10.293 1.202 15.368 1.00 91.94 310 CYS A C 1
ATOM 2463 O O . CYS A 1 310 ? -9.478 0.617 16.082 1.00 91.94 310 CYS A O 1
ATOM 2465 N N . VAL A 1 311 ? -10.587 2.495 15.544 1.00 93.19 311 VAL A N 1
ATOM 2466 C CA . VAL A 1 311 ? -9.923 3.384 16.507 1.00 93.19 311 VAL A CA 1
ATOM 2467 C C . VAL A 1 311 ? -10.405 3.243 17.957 1.00 93.19 311 VAL A C 1
ATOM 2469 O O . VAL A 1 311 ? -9.821 3.852 18.849 1.00 93.19 311 VAL A O 1
ATOM 2472 N N . ASP A 1 312 ? -11.437 2.437 18.223 1.00 91.69 312 ASP A N 1
ATOM 2473 C CA . ASP A 1 312 ? -11.850 2.122 19.601 1.00 91.69 312 ASP A CA 1
ATOM 2474 C C . ASP A 1 312 ? -10.814 1.213 20.297 1.00 91.69 312 ASP A C 1
ATOM 2476 O O . ASP A 1 312 ? -10.673 1.226 21.530 1.00 91.69 312 ASP A O 1
ATOM 2480 N N . CYS A 1 313 ? -10.044 0.479 19.480 1.00 87.50 313 CYS A N 1
ATOM 2481 C CA . CYS A 1 313 ? -8.973 -0.425 19.889 1.00 87.50 313 CYS A CA 1
ATOM 2482 C C . CYS A 1 313 ? -7.583 0.054 19.435 1.00 87.50 313 CYS A C 1
ATOM 2484 O O . CYS A 1 313 ? -6.621 -0.078 20.195 1.00 87.50 313 CYS A O 1
ATOM 2486 N N . HIS A 1 314 ? -7.440 0.611 18.229 1.00 89.25 314 HIS A N 1
ATOM 2487 C CA . HIS A 1 314 ? -6.139 0.966 17.641 1.00 89.25 314 HIS A CA 1
ATOM 2488 C C . HIS A 1 314 ? -5.864 2.475 17.650 1.00 89.25 314 HIS A C 1
ATOM 2490 O O . HIS A 1 314 ? -6.756 3.285 17.424 1.00 89.25 314 HIS A O 1
ATOM 2496 N N . ASP A 1 315 ? -4.604 2.860 17.865 1.00 91.50 315 ASP A N 1
ATOM 2497 C CA . ASP A 1 315 ? -4.152 4.245 17.691 1.00 91.50 315 ASP A CA 1
ATOM 2498 C C . ASP A 1 315 ? -3.521 4.393 16.295 1.00 91.50 315 ASP A C 1
ATOM 2500 O O . ASP A 1 315 ? -2.419 3.883 16.081 1.00 91.50 315 ASP A O 1
ATOM 2504 N N . PRO A 1 316 ? -4.186 5.062 15.334 1.00 92.12 316 PRO A N 1
ATOM 2505 C CA . PRO A 1 316 ? -3.701 5.152 13.958 1.00 92.12 316 PRO A CA 1
ATOM 2506 C C . PRO A 1 316 ? -2.483 6.074 13.802 1.00 92.12 316 PRO A C 1
ATOM 2508 O O . PRO A 1 316 ? -1.860 6.075 12.744 1.00 92.12 316 PRO A O 1
ATOM 2511 N N . HIS A 1 317 ? -2.129 6.858 14.829 1.00 92.81 317 HIS A N 1
ATOM 2512 C CA . HIS A 1 317 ? -0.966 7.752 14.802 1.00 92.81 317 HIS A CA 1
ATOM 2513 C C . HIS A 1 317 ? 0.275 7.139 15.457 1.00 92.81 317 HIS A C 1
ATOM 2515 O O . HIS A 1 317 ? 1.334 7.768 15.477 1.00 92.81 317 HIS A O 1
ATOM 2521 N N . LYS A 1 318 ? 0.168 5.919 15.993 1.00 88.56 318 LYS A N 1
ATOM 2522 C CA . LYS A 1 318 ? 1.299 5.185 16.558 1.00 88.56 318 LYS A CA 1
ATOM 2523 C C . LYS A 1 318 ? 1.682 4.040 15.644 1.00 88.56 318 LYS A C 1
ATOM 2525 O O . LYS A 1 318 ? 0.861 3.199 15.293 1.00 88.56 318 LYS A O 1
ATOM 2530 N N . THR A 1 319 ? 2.959 3.991 15.284 1.00 80.12 319 THR A N 1
ATOM 2531 C CA . THR A 1 319 ? 3.487 2.883 14.498 1.00 80.12 319 THR A CA 1
ATOM 2532 C C . THR A 1 319 ? 3.428 1.593 15.309 1.00 80.12 319 THR A C 1
ATOM 2534 O O . THR A 1 319 ? 3.827 1.533 16.474 1.00 80.12 319 THR A O 1
ATOM 2537 N N . ILE A 1 320 ? 2.926 0.540 14.670 1.00 72.94 320 ILE A N 1
ATOM 2538 C CA . ILE A 1 320 ? 2.963 -0.812 15.215 1.00 72.94 320 ILE A CA 1
ATOM 2539 C C . ILE A 1 320 ? 4.403 -1.290 15.011 1.00 72.94 320 ILE A C 1
ATOM 2541 O O . ILE A 1 320 ? 4.823 -1.565 13.888 1.00 72.94 320 ILE A O 1
ATOM 2545 N N . GLY A 1 321 ? 5.196 -1.261 16.082 1.00 77.44 321 GLY A N 1
ATOM 2546 C CA . GLY A 1 321 ? 6.579 -1.735 16.074 1.00 77.44 321 GLY A CA 1
ATOM 2547 C C . GLY A 1 321 ? 6.684 -3.240 15.779 1.00 77.44 321 GLY A C 1
ATOM 2548 O O . GLY A 1 321 ? 5.679 -3.897 15.506 1.00 77.44 321 GLY A O 1
ATOM 2549 N N . PRO A 1 322 ? 7.889 -3.829 15.877 1.00 75.50 322 PRO A N 1
ATOM 2550 C CA . PRO A 1 322 ? 8.101 -5.247 15.567 1.00 75.50 322 PRO A CA 1
ATOM 2551 C C . PRO A 1 322 ? 7.393 -6.196 16.545 1.00 75.50 322 PRO A C 1
ATOM 2553 O O . PRO A 1 322 ? 7.283 -7.387 16.278 1.00 75.50 322 PRO A O 1
ATOM 2556 N N . ARG A 1 323 ? 6.939 -5.691 17.699 1.00 79.88 323 ARG A N 1
ATOM 2557 C CA . ARG A 1 323 ? 6.281 -6.472 18.748 1.00 79.88 323 ARG A CA 1
ATOM 2558 C C . ARG A 1 323 ? 5.096 -5.705 19.313 1.00 79.88 323 ARG A C 1
ATOM 2560 O O . ARG A 1 323 ? 5.098 -4.472 19.335 1.00 79.88 323 ARG A O 1
ATOM 2567 N N . TRP A 1 324 ? 4.118 -6.448 19.820 1.00 78.12 324 TRP A N 1
ATOM 2568 C CA . TRP A 1 324 ? 3.035 -5.887 20.619 1.00 78.12 324 TRP A CA 1
ATOM 2569 C C . TRP A 1 324 ? 3.590 -5.226 21.870 1.00 78.12 324 TRP A C 1
ATOM 2571 O O . TRP A 1 324 ? 4.346 -5.829 22.628 1.00 78.12 324 TRP A O 1
ATOM 2581 N N . THR A 1 325 ? 3.214 -3.970 22.069 1.00 83.06 325 THR A N 1
ATOM 2582 C CA . THR A 1 325 ? 3.659 -3.173 23.215 1.00 83.06 325 THR A CA 1
ATOM 2583 C C . THR A 1 325 ? 2.659 -3.194 24.359 1.00 83.06 325 THR A C 1
ATOM 2585 O O . THR A 1 325 ? 3.027 -2.881 25.489 1.00 83.06 325 THR A O 1
ATOM 2588 N N . ARG A 1 326 ? 1.400 -3.556 24.081 1.00 86.38 326 ARG A N 1
ATOM 2589 C CA . ARG A 1 326 ? 0.376 -3.677 25.112 1.00 86.38 326 ARG A CA 1
ATOM 2590 C C . ARG A 1 326 ? 0.622 -4.911 25.960 1.00 86.38 326 ARG A C 1
ATOM 2592 O O . ARG A 1 326 ? 0.913 -5.993 25.453 1.00 86.38 326 ARG A O 1
ATOM 2599 N N . THR A 1 327 ? 0.493 -4.733 27.267 1.00 87.75 327 THR A N 1
ATOM 2600 C CA . THR A 1 327 ? 0.394 -5.861 28.182 1.00 87.75 327 THR A CA 1
ATOM 2601 C C . THR A 1 327 ? -0.963 -6.526 28.004 1.00 87.75 327 THR A C 1
ATOM 2603 O O . THR A 1 327 ? -1.939 -5.893 27.602 1.00 87.75 327 THR A O 1
ATOM 2606 N N . ARG A 1 328 ? -1.056 -7.795 28.394 1.00 85.19 328 ARG A N 1
ATOM 2607 C CA . ARG A 1 328 ? -2.327 -8.520 28.400 1.00 85.19 328 ARG A CA 1
ATOM 2608 C C . ARG A 1 328 ? -3.443 -7.756 29.119 1.00 85.19 328 ARG A C 1
ATOM 2610 O O . ARG A 1 328 ? -4.538 -7.643 28.589 1.00 85.19 328 ARG A O 1
ATOM 2617 N N . ALA A 1 329 ? -3.158 -7.198 30.296 1.00 87.62 329 ALA A N 1
ATOM 2618 C CA . ALA A 1 329 ? -4.145 -6.432 31.054 1.00 87.62 329 ALA A CA 1
ATOM 2619 C C . ALA A 1 329 ? -4.638 -5.193 30.282 1.00 87.62 329 ALA A C 1
ATOM 2621 O O . ALA A 1 329 ? -5.812 -4.838 30.361 1.00 87.62 329 ALA A O 1
ATOM 2622 N N . GLN A 1 330 ? -3.759 -4.544 29.509 1.00 90.50 330 GLN A N 1
ATOM 2623 C CA . GLN A 1 330 ? -4.146 -3.425 28.650 1.00 90.50 330 GLN A CA 1
ATOM 2624 C C . GLN A 1 330 ? -5.050 -3.887 27.506 1.00 90.50 330 GLN A C 1
ATOM 2626 O O . GLN A 1 330 ? -6.058 -3.233 27.256 1.00 90.50 330 GLN A O 1
ATOM 2631 N N . ASP A 1 331 ? -4.740 -5.007 26.856 1.00 88.06 331 ASP A N 1
ATOM 2632 C CA . ASP A 1 331 ? -5.589 -5.571 25.801 1.00 88.06 331 ASP A CA 1
ATOM 2633 C C . ASP A 1 331 ? -6.964 -6.000 26.337 1.00 88.06 331 ASP A C 1
ATOM 2635 O O . ASP A 1 331 ? -7.993 -5.596 25.795 1.00 88.06 331 ASP A O 1
ATOM 2639 N N . GLU A 1 332 ? -7.009 -6.719 27.461 1.00 89.69 332 GLU A N 1
ATOM 2640 C CA . GLU A 1 332 ? -8.260 -7.108 28.127 1.00 89.69 332 GLU A CA 1
ATOM 2641 C C . GLU A 1 332 ? -9.112 -5.892 28.497 1.00 89.69 332 GLU A C 1
ATOM 2643 O O . GLU A 1 332 ? -10.328 -5.896 28.300 1.00 89.69 332 GLU A O 1
ATOM 2648 N N . SER A 1 333 ? -8.484 -4.816 28.985 1.00 91.19 333 SER A N 1
ATOM 2649 C CA . SER A 1 333 ? -9.205 -3.595 29.350 1.00 91.19 333 SER A CA 1
ATOM 2650 C C . SER A 1 333 ? -9.961 -2.975 28.172 1.00 91.19 333 SER A C 1
ATOM 2652 O O . SER A 1 333 ? -10.967 -2.306 28.391 1.00 91.19 333 SER A O 1
ATOM 2654 N N . VAL A 1 334 ? -9.520 -3.209 26.928 1.00 91.31 334 VAL A N 1
ATOM 2655 C CA . VAL A 1 334 ? -10.231 -2.756 25.726 1.00 91.31 334 VAL A CA 1
ATOM 2656 C C . VAL A 1 334 ? -11.522 -3.549 25.541 1.00 91.31 334 VAL A C 1
ATOM 2658 O O . VAL A 1 334 ? -12.579 -2.943 25.373 1.00 91.31 334 VAL A O 1
ATOM 2661 N N . CYS A 1 335 ? -11.458 -4.880 25.634 1.00 90.75 335 CYS A N 1
ATOM 2662 C CA . CYS A 1 335 ? -12.613 -5.772 25.497 1.00 90.75 335 CYS A CA 1
ATOM 2663 C C . CYS A 1 335 ? -13.664 -5.512 26.590 1.00 90.75 335 CYS A C 1
ATOM 2665 O O . CYS A 1 335 ? -14.867 -5.433 26.325 1.00 90.75 335 CYS A O 1
ATOM 2667 N N . LEU A 1 336 ? -13.198 -5.313 27.825 1.00 92.12 336 LEU A N 1
ATOM 2668 C CA . LEU A 1 336 ? -14.041 -5.126 29.008 1.00 92.12 336 LEU A CA 1
ATOM 2669 C C . LEU A 1 336 ? -14.762 -3.772 29.053 1.00 92.12 336 LEU A C 1
ATOM 2671 O O . LEU A 1 336 ? -15.646 -3.593 29.890 1.00 92.12 336 LEU A O 1
ATOM 2675 N N . LYS A 1 337 ? -14.457 -2.827 28.149 1.00 91.12 337 LYS A N 1
ATOM 2676 C CA . LYS A 1 337 ? -15.265 -1.601 27.986 1.00 91.12 337 LYS A CA 1
ATOM 2677 C C . LYS A 1 337 ? -16.724 -1.935 27.666 1.00 91.12 337 LYS A C 1
ATOM 2679 O O . LYS A 1 337 ? -17.628 -1.252 28.143 1.00 91.12 337 LYS A O 1
ATOM 2684 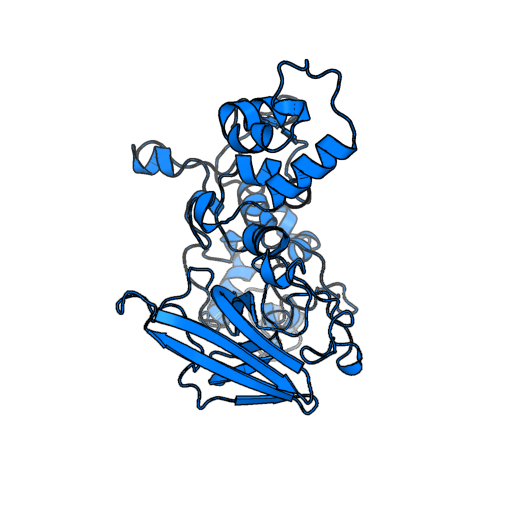N N . CYS A 1 338 ? -16.935 -2.984 26.871 1.00 90.44 338 CYS A N 1
ATOM 2685 C CA . CYS A 1 338 ? -18.255 -3.439 26.447 1.00 90.44 338 CYS A CA 1
ATOM 2686 C C . CYS A 1 338 ? -18.663 -4.724 27.176 1.00 90.44 338 CYS A C 1
ATOM 2688 O O . CYS A 1 338 ? -19.776 -4.794 27.689 1.00 90.44 338 CYS A O 1
ATOM 2690 N N . HIS A 1 339 ? -17.746 -5.684 27.301 1.00 91.69 339 HIS A N 1
ATOM 2691 C CA . HIS A 1 339 ? -17.994 -6.992 27.911 1.00 91.69 339 HIS A CA 1
ATOM 2692 C C . HIS A 1 339 ? -17.778 -7.000 29.429 1.00 91.69 339 HIS A C 1
ATOM 2694 O O . HIS A 1 339 ? -16.965 -7.751 29.975 1.00 91.69 339 HIS A O 1
ATOM 2700 N N . ARG A 1 340 ? -18.470 -6.098 30.126 1.00 94.69 340 ARG A N 1
ATOM 2701 C CA . ARG A 1 340 ? -18.284 -5.869 31.569 1.00 94.69 340 ARG A CA 1
ATOM 2702 C C . ARG A 1 340 ? -18.646 -7.090 32.414 1.00 94.69 340 ARG A C 1
ATOM 2704 O O . ARG A 1 340 ? -18.092 -7.259 33.498 1.00 94.69 340 ARG A O 1
ATOM 2711 N N . GLU A 1 341 ? -19.520 -7.953 31.908 1.00 95.25 341 GLU A N 1
ATOM 2712 C CA . GLU A 1 341 ? -19.913 -9.218 32.523 1.00 95.25 341 GLU A CA 1
ATOM 2713 C C . GLU A 1 341 ? -18.719 -10.152 32.793 1.00 95.25 341 GLU A C 1
ATOM 2715 O O . GLU A 1 341 ? -18.716 -10.855 33.801 1.00 95.25 341 GLU A O 1
ATOM 2720 N N . PHE A 1 342 ? -17.656 -10.089 31.981 1.00 94.06 342 PHE A N 1
ATOM 2721 C CA . PHE A 1 342 ? -16.434 -10.894 32.153 1.00 94.06 342 PHE A CA 1
ATOM 2722 C C . PHE A 1 342 ? -15.324 -10.164 32.933 1.00 94.06 342 PHE A C 1
ATOM 2724 O O . PHE A 1 342 ? -14.166 -10.598 32.964 1.00 94.06 342 PHE A O 1
ATOM 2731 N N . GLY A 1 343 ? -15.653 -9.032 33.565 1.00 90.62 343 GLY A N 1
ATOM 2732 C CA . GLY A 1 343 ? -14.713 -8.260 34.378 1.00 90.62 343 GLY A CA 1
ATOM 2733 C C . GLY A 1 343 ? -14.280 -8.992 35.651 1.00 90.62 343 GLY A C 1
ATOM 2734 O O . GLY A 1 343 ? -13.142 -8.833 36.085 1.00 90.62 343 GLY A O 1
ATOM 2735 N N . SER A 1 344 ? -15.163 -9.821 36.219 1.00 90.81 344 SER A N 1
ATOM 2736 C CA . SER A 1 344 ? -14.848 -10.650 37.387 1.00 90.81 344 SER A CA 1
ATOM 2737 C C . SER A 1 344 ? -13.932 -11.819 37.000 1.00 90.81 344 SER A C 1
ATOM 2739 O O . SER A 1 344 ? -14.285 -12.565 36.082 1.00 90.81 344 SER A O 1
ATOM 2741 N N . PRO A 1 345 ? -12.809 -12.043 37.713 1.00 87.88 345 PRO A N 1
ATOM 2742 C CA . PRO A 1 345 ? -11.945 -13.202 37.487 1.00 87.88 345 PRO A CA 1
ATOM 2743 C C . PRO A 1 345 ? -12.677 -14.544 37.598 1.00 87.88 345 PRO A C 1
ATOM 2745 O O . PRO A 1 345 ? -12.394 -15.450 36.821 1.00 87.88 345 PRO A O 1
ATOM 2748 N N . ASP A 1 346 ? -13.649 -14.671 38.506 1.00 91.25 346 ASP A N 1
ATOM 2749 C CA . ASP A 1 346 ? -14.404 -15.919 38.678 1.00 91.25 346 ASP A CA 1
ATOM 2750 C C . ASP A 1 346 ? -15.341 -16.180 37.495 1.00 91.25 346 ASP A C 1
ATOM 2752 O O . ASP A 1 346 ? -15.398 -17.294 36.977 1.00 91.25 346 ASP A O 1
ATOM 2756 N N . VAL A 1 347 ? -16.032 -15.140 37.013 1.00 93.88 347 VAL A N 1
ATOM 2757 C CA . VAL A 1 347 ? -16.895 -15.251 35.825 1.00 93.88 347 VAL A CA 1
ATOM 2758 C C . VAL A 1 347 ? -16.052 -15.534 34.586 1.00 93.88 347 VAL A C 1
ATOM 2760 O O . VAL A 1 347 ? -16.413 -16.378 33.769 1.00 93.88 347 VAL A O 1
ATOM 2763 N N . ARG A 1 348 ? -14.893 -14.881 34.461 1.00 91.56 348 ARG A N 1
ATOM 2764 C CA . ARG A 1 348 ? -13.967 -15.131 33.358 1.00 91.56 348 ARG A CA 1
ATOM 2765 C C . ARG A 1 348 ? -13.424 -16.550 33.386 1.00 91.56 348 ARG A C 1
ATOM 2767 O O . ARG A 1 348 ? -13.447 -17.201 32.354 1.00 91.56 348 ARG A O 1
ATOM 2774 N N . LYS A 1 349 ? -13.032 -17.064 34.550 1.00 93.00 349 LYS A N 1
ATOM 2775 C CA . LYS A 1 349 ? -12.603 -18.457 34.713 1.00 93.00 349 LYS A CA 1
ATOM 2776 C C . LYS A 1 349 ? -13.696 -19.447 34.306 1.00 93.00 349 LYS A C 1
ATOM 2778 O O . LYS A 1 349 ? -13.386 -20.474 33.712 1.00 93.00 349 LYS A O 1
ATOM 2783 N N . LEU A 1 350 ? -14.963 -19.153 34.605 1.00 94.62 350 LEU A N 1
ATOM 2784 C CA . LEU A 1 350 ? -16.094 -19.968 34.147 1.00 94.62 350 LEU A CA 1
ATOM 2785 C C . LEU A 1 350 ? -16.307 -19.887 32.630 1.00 94.62 350 LEU A C 1
ATOM 2787 O O . LEU A 1 350 ? -16.768 -20.857 32.044 1.00 94.62 350 LEU A O 1
ATOM 2791 N N . HIS A 1 351 ? -15.980 -18.755 32.008 1.00 95.06 351 HIS A N 1
ATOM 2792 C CA . HIS A 1 351 ? -16.085 -18.558 30.564 1.00 95.06 351 HIS A CA 1
ATOM 2793 C C . HIS A 1 351 ? -14.929 -19.209 29.791 1.00 95.06 351 HIS A C 1
ATOM 2795 O O . HIS A 1 351 ? -15.153 -19.909 28.808 1.00 95.06 351 HIS A O 1
ATOM 2801 N N . THR A 1 352 ? -13.692 -18.978 30.229 1.00 93.50 352 THR A N 1
ATOM 2802 C CA . THR A 1 352 ? -12.480 -19.462 29.559 1.00 93.50 352 THR A CA 1
ATOM 2803 C C . THR A 1 352 ? -12.168 -20.908 29.923 1.00 93.50 352 THR A C 1
ATOM 2805 O O . THR A 1 352 ? -11.467 -21.583 29.182 1.00 93.50 352 THR A O 1
ATOM 2808 N N . HIS A 1 353 ? -12.658 -21.393 31.070 1.00 95.25 353 HIS A N 1
ATOM 2809 C CA . HIS A 1 353 ? -12.270 -22.671 31.676 1.00 95.25 353 HIS A CA 1
ATOM 2810 C C . HIS A 1 353 ? -10.761 -22.799 31.958 1.00 95.25 353 HIS A C 1
ATOM 2812 O O . HIS A 1 353 ? -10.262 -23.890 32.239 1.00 95.25 353 HIS A O 1
ATOM 2818 N N . HIS A 1 354 ? -10.033 -21.682 31.946 1.00 93.94 354 HIS A N 1
ATOM 2819 C CA . HIS A 1 354 ? -8.599 -21.625 32.191 1.00 93.94 354 HIS A CA 1
ATOM 2820 C C . HIS A 1 354 ? -8.288 -21.028 33.566 1.00 93.94 354 HIS A C 1
ATOM 2822 O O . HIS A 1 354 ? -9.072 -20.285 34.154 1.00 93.94 354 HIS A O 1
ATOM 2828 N N . GLN A 1 355 ? -7.117 -21.361 34.116 1.00 90.75 355 GLN A N 1
ATOM 2829 C CA . GLN A 1 355 ? -6.658 -20.765 35.370 1.00 90.75 355 GLN A CA 1
ATOM 2830 C C . GLN A 1 355 ? -6.459 -19.255 35.191 1.00 90.75 355 GLN A C 1
ATOM 2832 O O . GLN A 1 355 ? -5.862 -18.824 34.203 1.00 90.75 355 GLN A O 1
ATOM 2837 N N . ALA A 1 356 ? -6.903 -18.468 36.174 1.00 87.50 356 ALA A N 1
ATOM 2838 C CA . ALA A 1 356 ? -6.727 -17.020 36.176 1.00 87.50 356 ALA A CA 1
ATOM 2839 C C . ALA A 1 356 ? -5.253 -16.637 35.957 1.00 87.50 356 ALA A C 1
ATOM 2841 O O . ALA A 1 356 ? -4.357 -17.191 36.599 1.00 87.50 356 ALA A O 1
ATOM 2842 N N . GLY A 1 357 ? -5.011 -15.711 35.030 1.00 83.06 357 GLY A N 1
ATOM 2843 C CA . GLY A 1 357 ? -3.668 -15.247 34.670 1.00 83.06 357 GLY A CA 1
ATOM 2844 C C . GLY A 1 357 ? -2.861 -16.192 33.768 1.00 83.06 357 GLY A C 1
ATOM 2845 O O . GLY A 1 357 ? -1.785 -15.808 33.312 1.00 83.06 357 GLY A O 1
ATOM 2846 N N . SER A 1 358 ? -3.357 -17.396 33.458 1.00 88.88 358 SER A N 1
ATOM 2847 C CA . SER A 1 358 ? -2.740 -18.263 32.441 1.00 88.88 358 SER A CA 1
ATOM 2848 C C . SER A 1 358 ? -2.992 -17.721 31.028 1.00 88.88 358 SER A C 1
ATOM 2850 O O . SER A 1 358 ? -4.001 -17.039 30.829 1.00 88.88 358 SER A O 1
ATOM 2852 N N . PRO A 1 359 ? -2.158 -18.042 30.017 1.00 85.19 359 PRO A N 1
ATOM 2853 C CA . PRO A 1 359 ? -2.385 -17.618 28.633 1.00 85.19 359 PRO A CA 1
ATOM 2854 C C . PRO A 1 359 ? -3.826 -17.844 28.144 1.00 85.19 359 PRO A C 1
ATOM 2856 O O . PRO A 1 359 ? -4.444 -16.896 27.677 1.00 85.19 359 PRO A O 1
ATOM 2859 N N . GLY A 1 360 ? -4.421 -19.012 28.403 1.00 88.75 360 GLY A N 1
ATOM 2860 C CA . GLY A 1 360 ? -5.799 -19.327 27.988 1.00 88.75 360 GLY A CA 1
ATOM 2861 C C . GLY A 1 360 ? -6.913 -18.509 28.661 1.00 88.75 360 GLY A C 1
ATOM 2862 O O . GLY A 1 360 ? -8.048 -18.530 28.209 1.00 88.75 360 GLY A O 1
ATOM 2863 N N . ASP A 1 361 ? -6.618 -17.752 29.718 1.00 89.12 361 ASP A N 1
ATOM 2864 C CA . ASP A 1 361 ? -7.592 -16.863 30.372 1.00 89.12 361 ASP A CA 1
ATOM 2865 C C . ASP A 1 361 ? -7.718 -15.478 29.672 1.00 89.12 361 ASP A C 1
ATOM 2867 O O . ASP A 1 361 ? -8.424 -14.587 30.138 1.00 89.12 361 ASP A O 1
ATOM 2871 N N . GLY A 1 362 ? -6.992 -15.251 28.568 1.00 89.06 362 GLY A N 1
ATOM 2872 C CA . GLY A 1 362 ? -6.934 -13.960 27.874 1.00 89.06 362 GLY A CA 1
ATOM 2873 C C . GLY A 1 362 ? -7.907 -13.874 26.701 1.00 89.06 362 GLY A C 1
ATOM 2874 O O . GLY A 1 362 ? -7.950 -14.772 25.867 1.00 89.06 362 GLY A O 1
ATOM 2875 N N . CYS A 1 363 ? -8.635 -12.759 26.575 1.00 91.00 363 CYS A N 1
ATOM 2876 C CA . CYS A 1 363 ? -9.649 -12.588 25.525 1.00 91.00 363 CYS A CA 1
ATOM 2877 C C . CYS A 1 363 ? -9.078 -12.756 24.105 1.00 91.00 363 CYS A C 1
ATOM 2879 O O . CYS A 1 363 ? -9.663 -13.460 23.284 1.00 91.00 363 CYS A O 1
ATOM 2881 N N . LEU A 1 364 ? -7.934 -12.121 23.814 1.00 87.94 364 LEU A N 1
ATOM 2882 C CA . LEU A 1 364 ? -7.334 -12.149 22.475 1.00 87.94 364 LEU A CA 1
ATOM 2883 C C . LEU A 1 364 ? -6.784 -13.528 22.103 1.00 87.94 364 LEU A C 1
ATOM 2885 O O . LEU A 1 364 ? -6.835 -13.885 20.935 1.00 87.94 364 LEU A O 1
ATOM 2889 N N . GLU A 1 365 ? -6.318 -14.323 23.066 1.00 87.00 365 GLU A N 1
ATOM 2890 C CA . GLU A 1 365 ? -5.689 -15.620 22.777 1.00 87.00 365 GLU A CA 1
ATOM 2891 C C . GLU A 1 365 ? -6.667 -16.604 22.112 1.00 87.00 365 GLU A C 1
ATOM 2893 O O . GLU A 1 365 ? -6.248 -17.442 21.316 1.00 87.00 365 GLU A O 1
ATOM 2898 N N . CYS A 1 366 ? -7.972 -16.462 22.376 1.00 86.44 366 CYS A N 1
ATOM 2899 C CA . CYS A 1 366 ? -9.020 -17.259 21.734 1.00 86.44 366 CYS A CA 1
ATOM 2900 C C . CYS A 1 366 ? -9.834 -16.476 20.691 1.00 86.44 366 CYS A C 1
ATOM 2902 O O . CYS A 1 366 ? -10.152 -17.026 19.640 1.00 86.44 366 CYS A O 1
ATOM 2904 N N . HIS A 1 367 ? -10.189 -15.211 20.954 1.00 87.06 367 HIS A N 1
ATOM 2905 C CA . HIS A 1 367 ? -11.097 -14.451 20.078 1.00 87.06 367 HIS A CA 1
ATOM 2906 C C . HIS A 1 367 ? -10.399 -13.651 18.976 1.00 87.06 367 HIS A C 1
ATOM 2908 O O . HIS A 1 367 ? -11.046 -13.273 18.002 1.00 87.06 367 HIS A O 1
ATOM 2914 N N . MET A 1 368 ? -9.105 -13.366 19.124 1.00 84.94 368 MET A N 1
ATOM 2915 C CA . MET A 1 368 ? -8.294 -12.654 18.132 1.00 84.94 368 MET A CA 1
ATOM 2916 C C . MET A 1 368 ? -6.865 -13.219 18.133 1.00 84.94 368 MET A C 1
ATOM 2918 O O . MET A 1 368 ? -5.914 -12.484 18.427 1.00 84.94 368 MET A O 1
ATOM 2922 N N . PRO A 1 369 ? -6.704 -14.533 17.885 1.00 80.62 369 PRO A N 1
ATOM 2923 C CA . PRO A 1 369 ? -5.408 -15.176 18.004 1.00 80.62 369 PRO A CA 1
ATOM 2924 C C . PRO A 1 369 ? -4.426 -14.539 17.017 1.00 80.62 369 PRO A C 1
ATOM 2926 O O . PRO A 1 369 ? -4.794 -14.124 15.915 1.00 80.62 369 PRO A O 1
ATOM 2929 N N . ARG A 1 370 ? -3.154 -14.460 17.406 1.00 79.00 370 ARG A N 1
ATOM 2930 C CA . ARG A 1 370 ? -2.091 -13.797 16.630 1.00 79.00 370 ARG A CA 1
ATOM 2931 C C . ARG A 1 370 ? -1.602 -14.679 15.474 1.00 79.00 370 ARG A C 1
ATOM 2933 O O . ARG A 1 370 ? -0.431 -15.025 15.405 1.00 79.00 370 ARG A O 1
ATOM 2940 N N . ILE A 1 371 ? -2.524 -15.083 14.601 1.00 71.12 371 ILE A N 1
ATOM 2941 C CA . ILE A 1 371 ? -2.289 -16.009 13.479 1.00 71.12 371 ILE A CA 1
ATOM 2942 C C . ILE A 1 371 ? -2.012 -15.290 12.154 1.00 71.12 371 ILE A C 1
ATOM 2944 O O . ILE A 1 371 ? -1.278 -15.809 11.324 1.00 71.12 371 ILE A O 1
ATOM 2948 N N . ASN A 1 372 ? -2.573 -14.090 11.972 1.00 64.12 372 ASN A N 1
ATOM 2949 C CA . ASN A 1 372 ? -2.501 -13.317 10.716 1.00 64.12 372 ASN A CA 1
ATOM 2950 C C . ASN A 1 372 ? -1.539 -12.151 10.776 1.00 64.12 372 ASN A C 1
ATOM 2952 O O . ASN A 1 372 ? -1.341 -11.407 9.814 1.00 64.12 372 ASN A O 1
ATOM 2956 N N . GLU A 1 373 ? -0.937 -11.994 11.933 1.00 57.84 373 GLU A N 1
ATOM 2957 C CA . GLU A 1 373 ? 0.167 -11.109 12.113 1.00 57.84 373 GLU A CA 1
ATOM 2958 C C . GLU A 1 373 ? 1.390 -11.792 11.543 1.00 57.84 373 GLU A C 1
ATOM 2960 O O . GLU A 1 373 ? 2.059 -12.563 12.225 1.00 57.84 373 GLU A O 1
ATOM 2965 N N . GLY A 1 374 ? 1.646 -11.481 10.266 1.00 44.38 374 GLY A N 1
ATOM 2966 C CA . GLY A 1 374 ? 2.986 -11.603 9.705 1.00 44.38 374 GLY A CA 1
ATOM 2967 C C . GLY A 1 374 ? 4.008 -11.019 10.653 1.00 44.38 374 GLY A C 1
ATOM 2968 O O . GLY A 1 374 ? 3.593 -10.194 11.520 1.00 44.38 374 GLY A O 1
#

Secondary structure (DSSP, 8-state):
--EE--TTT--S--EEEEEEEETTEEEEEEEEE-TTSSSEEEEEEEEETTEEEEEEEEEEEE-SSEEEEEEEEEESSS-TTSHHHHS-EE-SEEEETTTTEEEE--SSS----GGGS--TTPPTTT-----BIIIIIHHHHEE--HHHHHHH-HHHHHTT-SS-EEE-HHHHHHHH-HHHHTTSHHHHSS--GGG--HHHHHHHHHHHHT--HHHH-SEEB--HHHHSBTHHHHHH-TTS--BSS---TTEEE--TT-----SS-HHHHHHHHHTTS-----B-TTS-BSSSS-HHHHHTTSGGGGT--GGGT--TTS---SS--S-HHHHHHHHTTT-GGG-SHHHHHHHH-S-TTSGGG-HHHHHS-TTS--

pLDDT: mean 88.53, std 8.88, range [44.38, 97.94]